Protein AF-A0A0P9NB82-F1 (afdb_monomer_lite)

InterPro domains:
  IPR015947 PUA-like superfamily [SSF88697] (4-73)
  IPR029063 S-adenosyl-L-methionine-dependent methyltransferase superfamily [G3DSA:3.40.50.150] (183-233)
  IPR029063 S-adenosyl-L-methionine-dependent methyltransferase superfamily [SSF53335] (85-233)
  IPR036974 PUA domain superfamily [G3DSA:2.30.130.10] (5-74)
  IPR041532 RlmI-like, PUA domain [PF17785] (6-72)
  IPR041532 RlmI-like, PUA domain [cd21153] (4-73)

Secondary structure (DSSP, 8-state):
-PPPEEEBPTTTTHHHHTT--EEEGGGB-TTTS-GGGS-TT-EEEEE-TTS-EEEEEEE-TTSSEEEEEEESSTT--SSHHHHHHHHHHHHHHHHTT-SSSEEEEEEGGGGT-TTEEEEEETTEEEEEE-SHHHHHTHHHHHHHHHHHH--SEEEEEE--GGGGGGTPPPEEEEEEE---SEEEEEETTEEEEEETTTSSTTSS-GGGHHHHHHHGGGSTTS----SS-TTT-

Structure (mmCIF, N/CA/C/O backbone):
data_AF-A0A0P9NB82-F1
#
_entry.id   AF-A0A0P9NB82-F1
#
loop_
_atom_site.group_PDB
_atom_site.id
_atom_site.type_symbol
_atom_site.label_atom_id
_atom_site.label_alt_id
_atom_site.label_comp_id
_atom_site.label_asym_id
_atom_site.label_entity_id
_atom_site.label_seq_id
_atom_site.pdbx_PDB_ins_code
_atom_site.Cartn_x
_atom_site.Cartn_y
_atom_site.Cartn_z
_atom_site.occupancy
_atom_site.B_iso_or_equiv
_atom_site.auth_seq_id
_atom_site.auth_comp_id
_atom_site.auth_asym_id
_atom_site.auth_atom_id
_atom_site.pdbx_PDB_model_num
ATOM 1 N N . MET A 1 1 ? 16.053 14.121 -14.934 1.00 54.06 1 MET A N 1
ATOM 2 C CA . MET A 1 1 ? 16.767 12.952 -15.496 1.00 54.06 1 MET A CA 1
ATOM 3 C C . MET A 1 1 ? 15.744 12.047 -16.157 1.00 54.06 1 MET A C 1
ATOM 5 O O . MET A 1 1 ? 14.635 11.967 -15.645 1.00 54.06 1 MET A O 1
ATOM 9 N N . SER A 1 2 ? 16.067 11.425 -17.290 1.00 84.25 2 SER A N 1
ATOM 10 C CA . SER A 1 2 ? 15.194 10.425 -17.919 1.00 84.25 2 SER A CA 1
ATOM 11 C C . SER A 1 2 ? 15.339 9.081 -17.206 1.00 84.25 2 SER A C 1
ATOM 13 O O . SER A 1 2 ? 16.463 8.663 -16.938 1.00 84.25 2 SER A O 1
ATOM 15 N N . LEU A 1 3 ? 14.223 8.412 -16.912 1.00 94.19 3 LEU A N 1
ATOM 16 C CA . LEU A 1 3 ? 14.231 7.065 -16.335 1.00 94.19 3 LEU A CA 1
ATOM 17 C C . LEU A 1 3 ? 14.804 6.042 -17.337 1.00 94.19 3 LEU A C 1
ATOM 19 O O . LEU A 1 3 ? 14.593 6.208 -18.543 1.00 94.19 3 LEU A O 1
ATOM 23 N N . PRO A 1 4 ? 15.495 4.985 -16.869 1.00 95.88 4 PRO A N 1
ATOM 24 C CA . PRO A 1 4 ? 15.917 3.877 -17.727 1.00 95.88 4 PRO A CA 1
ATOM 25 C C . PRO A 1 4 ? 14.704 3.182 -18.364 1.00 95.88 4 PRO A C 1
ATOM 27 O O . PRO A 1 4 ? 13.637 3.110 -17.755 1.00 95.88 4 PRO A O 1
ATOM 30 N N . SER A 1 5 ? 14.855 2.674 -19.589 1.00 96.75 5 SER A N 1
ATOM 31 C CA . SER A 1 5 ? 13.778 1.975 -20.307 1.00 96.75 5 SER A CA 1
ATOM 32 C C . SER A 1 5 ? 13.715 0.496 -19.926 1.00 96.75 5 SER A C 1
ATOM 34 O O . SER A 1 5 ? 14.755 -0.147 -19.839 1.00 96.75 5 SER A O 1
ATOM 36 N N . LEU A 1 6 ? 12.504 -0.039 -19.754 1.00 97.94 6 LEU A N 1
ATOM 37 C CA . LEU A 1 6 ? 12.190 -1.461 -19.636 1.00 97.94 6 LEU A CA 1
ATOM 38 C C . LEU A 1 6 ? 11.321 -1.889 -20.822 1.00 97.94 6 LEU A C 1
ATOM 40 O O . LEU A 1 6 ? 10.150 -1.507 -20.904 1.00 97.94 6 LEU A O 1
ATOM 44 N N . ARG A 1 7 ? 11.870 -2.696 -21.736 1.00 98.00 7 ARG A N 1
ATOM 45 C CA . ARG A 1 7 ? 11.173 -3.086 -22.969 1.00 98.00 7 ARG A CA 1
ATOM 46 C C . ARG A 1 7 ? 10.457 -4.431 -22.867 1.00 98.00 7 ARG A C 1
ATOM 48 O O . ARG A 1 7 ? 11.032 -5.439 -22.465 1.00 98.00 7 ARG A O 1
ATOM 55 N N . LEU A 1 8 ? 9.198 -4.455 -23.296 1.00 97.94 8 LEU A N 1
ATOM 56 C CA . LEU A 1 8 ? 8.404 -5.676 -23.431 1.00 97.94 8 LEU A CA 1
ATOM 57 C C . LEU A 1 8 ? 8.718 -6.429 -24.730 1.00 97.94 8 LEU A C 1
ATOM 59 O O . LEU A 1 8 ? 8.983 -5.822 -25.768 1.00 97.94 8 LEU A O 1
ATOM 63 N N . LYS A 1 9 ? 8.557 -7.755 -24.702 1.00 97.88 9 LYS A N 1
ATOM 64 C CA . LYS A 1 9 ? 8.469 -8.597 -25.902 1.00 97.88 9 LYS A CA 1
ATOM 65 C C . LYS A 1 9 ? 7.254 -8.217 -26.753 1.00 97.88 9 LYS A C 1
ATOM 67 O O . LYS A 1 9 ? 6.270 -7.645 -26.273 1.00 97.88 9 LYS A O 1
ATOM 72 N N . ALA A 1 10 ? 7.288 -8.592 -28.031 1.00 96.12 10 ALA A N 1
ATOM 73 C CA . ALA A 1 10 ? 6.152 -8.413 -28.931 1.00 96.12 10 ALA A CA 1
ATOM 74 C C . ALA A 1 10 ? 4.879 -9.075 -28.366 1.00 96.12 10 ALA A C 1
ATOM 76 O O . ALA A 1 10 ? 4.919 -10.205 -27.883 1.00 96.12 10 ALA A O 1
ATOM 77 N N . ASN A 1 11 ? 3.747 -8.367 -28.451 1.00 92.50 11 ASN A N 1
ATOM 78 C CA . ASN A 1 11 ? 2.418 -8.792 -27.981 1.00 92.50 11 ASN A CA 1
ATOM 79 C C . ASN A 1 11 ? 2.257 -8.999 -26.458 1.00 92.50 11 ASN A C 1
ATOM 81 O O . ASN A 1 11 ? 1.186 -9.424 -26.018 1.00 92.50 11 ASN A O 1
ATOM 85 N N . ALA A 1 12 ? 3.265 -8.677 -25.640 1.00 94.38 12 ALA A N 1
ATOM 86 C CA . ALA A 1 12 ? 3.199 -8.837 -24.183 1.00 94.38 12 ALA A CA 1
ATOM 87 C C . ALA A 1 12 ? 2.482 -7.676 -23.455 1.00 94.38 12 ALA A C 1
ATOM 89 O O . ALA A 1 12 ? 2.236 -7.725 -22.254 1.00 94.38 12 ALA A O 1
ATOM 90 N N . ASP A 1 13 ? 2.079 -6.629 -24.173 1.00 93.00 13 ASP A N 1
ATOM 91 C CA . ASP A 1 13 ? 1.430 -5.434 -23.628 1.00 93.00 13 ASP A CA 1
ATOM 92 C C . ASP A 1 13 ? -0.106 -5.534 -23.546 1.00 93.00 13 ASP A C 1
ATOM 94 O O . ASP A 1 13 ? -0.765 -4.648 -22.993 1.00 93.00 13 ASP A O 1
ATOM 98 N N . ARG A 1 14 ? -0.705 -6.622 -24.053 1.00 93.31 14 ARG A N 1
ATOM 99 C CA . ARG A 1 14 ? -2.168 -6.799 -24.124 1.00 93.31 14 ARG A CA 1
ATOM 100 C C . ARG A 1 14 ? -2.857 -6.670 -22.760 1.00 93.31 14 ARG A C 1
ATOM 102 O O . ARG A 1 14 ? -3.866 -5.974 -22.654 1.00 93.31 14 ARG A O 1
ATOM 109 N N . ARG A 1 15 ? -2.322 -7.310 -21.712 1.00 92.19 15 ARG A N 1
ATOM 110 C CA . ARG A 1 15 ? -2.910 -7.276 -20.356 1.00 92.19 15 ARG A CA 1
ATOM 111 C C . ARG A 1 15 ? -2.806 -5.892 -19.723 1.00 92.19 15 ARG A C 1
ATOM 113 O O . ARG A 1 15 ? -3.772 -5.407 -19.140 1.00 92.19 15 ARG A O 1
ATOM 120 N N . LEU A 1 16 ? -1.663 -5.233 -19.903 1.00 92.56 16 LEU A N 1
ATOM 121 C CA . LEU A 1 16 ? -1.434 -3.871 -19.424 1.00 92.56 16 LEU A CA 1
ATOM 122 C C . LEU A 1 16 ? -2.390 -2.878 -20.089 1.00 92.56 16 LEU A C 1
ATOM 124 O O . LEU A 1 16 ? -2.929 -1.994 -19.423 1.00 92.56 16 LEU A O 1
ATOM 128 N N . ARG A 1 17 ? -2.662 -3.027 -21.390 1.00 90.12 17 ARG A N 1
ATOM 129 C CA . ARG A 1 17 ? -3.670 -2.212 -22.091 1.00 90.12 17 ARG A CA 1
ATOM 130 C C . ARG A 1 17 ? -5.092 -2.478 -21.603 1.00 90.12 17 ARG A C 1
ATOM 132 O O . ARG A 1 17 ? -5.884 -1.547 -21.565 1.00 90.12 17 ARG A O 1
ATOM 139 N N . ALA A 1 18 ? -5.386 -3.706 -21.181 1.00 92.94 18 ALA A N 1
ATOM 140 C CA . ALA A 1 18 ? -6.670 -4.081 -20.588 1.00 92.94 18 ALA A CA 1
ATOM 141 C C . ALA A 1 18 ? -6.840 -3.635 -19.120 1.00 92.94 18 ALA A C 1
ATOM 143 O O . ALA A 1 18 ? -7.882 -3.896 -18.528 1.00 92.94 18 ALA A O 1
ATOM 144 N N . GLY A 1 19 ? -5.841 -2.972 -18.528 1.00 91.88 19 GLY A N 1
ATOM 145 C CA . GLY A 1 19 ? -5.929 -2.412 -17.175 1.00 91.88 19 GLY A CA 1
ATOM 146 C C . GLY A 1 19 ? -5.077 -3.121 -16.123 1.00 91.88 19 GLY A C 1
ATOM 147 O O . GLY A 1 19 ? -4.957 -2.600 -15.019 1.00 91.88 19 GLY A O 1
ATOM 148 N N . HIS A 1 20 ? -4.442 -4.251 -16.449 1.00 94.75 20 HIS A N 1
ATOM 149 C CA . HIS A 1 20 ? -3.546 -4.935 -15.514 1.00 94.75 20 HIS A CA 1
ATOM 150 C C . HIS A 1 20 ? -2.357 -4.041 -15.135 1.00 94.75 20 HIS A C 1
ATOM 152 O O . HIS A 1 20 ? -1.924 -3.215 -15.942 1.00 94.75 20 HIS A O 1
ATOM 158 N N . LEU A 1 21 ? -1.819 -4.214 -13.925 1.00 96.00 21 LEU A N 1
ATOM 159 C CA . LEU A 1 21 ? -0.709 -3.397 -13.416 1.00 96.00 21 LEU A CA 1
ATOM 160 C C . LEU A 1 21 ? 0.622 -4.148 -13.364 1.00 96.00 21 LEU A C 1
ATOM 162 O O . LEU A 1 21 ? 1.671 -3.518 -13.321 1.00 96.00 21 LEU A O 1
ATOM 166 N N . TRP A 1 22 ? 0.611 -5.479 -13.356 1.00 97.12 22 TRP A N 1
ATOM 167 C CA . TRP A 1 22 ? 1.846 -6.255 -13.224 1.00 97.12 22 TRP A CA 1
ATOM 168 C C . TRP A 1 22 ? 2.486 -6.554 -14.567 1.00 97.12 22 TRP A C 1
ATOM 170 O O . TRP A 1 22 ? 1.787 -6.886 -15.528 1.00 97.12 22 TRP A O 1
ATOM 180 N N . VAL A 1 23 ? 3.812 -6.504 -14.560 1.00 97.44 23 VAL A N 1
ATOM 181 C CA . VAL A 1 23 ? 4.703 -6.920 -15.635 1.00 97.44 23 VAL A CA 1
ATOM 182 C C . VAL A 1 23 ? 5.500 -8.117 -15.138 1.00 97.44 23 VAL A C 1
ATOM 184 O O . VAL A 1 23 ? 6.080 -8.069 -14.049 1.00 97.44 23 VAL A O 1
ATOM 187 N N . TYR A 1 24 ? 5.508 -9.194 -15.915 1.00 97.38 24 TYR A N 1
ATOM 188 C CA . TYR A 1 24 ? 6.170 -10.431 -15.527 1.00 97.38 24 TYR A CA 1
ATOM 189 C C . TYR A 1 24 ? 7.542 -10.551 -16.188 1.00 97.38 24 TYR A C 1
ATOM 191 O O . TYR A 1 24 ? 7.733 -10.121 -17.323 1.00 97.38 24 TYR A O 1
ATOM 199 N N . SER A 1 25 ? 8.502 -11.180 -15.511 1.00 96.69 25 SER A N 1
ATOM 200 C CA . SER A 1 25 ? 9.882 -11.295 -16.009 1.00 96.69 25 SER A CA 1
ATOM 201 C C . SER A 1 25 ? 9.978 -11.994 -17.370 1.00 96.69 25 SER A C 1
ATOM 203 O O . SER A 1 25 ? 10.801 -11.631 -18.207 1.00 96.69 25 SER A O 1
ATOM 205 N N . ASN A 1 26 ? 9.088 -12.950 -17.647 1.00 96.38 26 ASN A N 1
ATOM 206 C CA . ASN A 1 26 ? 9.016 -13.650 -18.930 1.00 96.38 26 ASN A CA 1
ATOM 207 C C . ASN A 1 26 ? 8.455 -12.793 -20.085 1.00 96.38 26 ASN A C 1
ATOM 209 O O . ASN A 1 26 ? 8.601 -13.190 -21.246 1.00 96.38 26 ASN A O 1
ATOM 213 N N . GLU A 1 27 ? 7.856 -11.638 -19.793 1.00 96.88 27 GLU A N 1
ATOM 214 C CA . GLU A 1 27 ? 7.328 -10.671 -20.765 1.00 96.88 27 GLU A CA 1
ATOM 215 C C . GLU A 1 27 ? 8.371 -9.641 -21.211 1.00 96.88 27 GLU A C 1
ATOM 217 O O . GLU A 1 27 ? 8.139 -8.935 -22.192 1.00 96.88 27 GLU A O 1
ATOM 222 N N . ILE A 1 28 ? 9.516 -9.563 -20.529 1.00 97.69 28 ILE A N 1
ATOM 223 C CA . ILE A 1 28 ? 10.578 -8.593 -20.810 1.00 97.69 28 ILE A CA 1
ATOM 224 C C . ILE A 1 28 ? 11.476 -9.076 -21.946 1.00 97.69 28 ILE A C 1
ATOM 226 O O . ILE A 1 28 ? 11.906 -10.233 -21.971 1.00 97.69 28 ILE A O 1
ATOM 230 N N . ASP A 1 29 ? 11.790 -8.182 -22.880 1.00 97.44 29 ASP A N 1
ATOM 231 C CA . ASP A 1 29 ? 12.851 -8.395 -23.858 1.00 97.44 29 ASP A CA 1
ATOM 232 C C . ASP A 1 29 ? 14.209 -8.171 -23.183 1.00 97.44 29 ASP A C 1
ATOM 234 O O . ASP A 1 29 ? 14.767 -7.077 -23.194 1.00 97.44 29 ASP A O 1
ATOM 238 N N . VAL A 1 30 ? 14.733 -9.228 -22.563 1.00 95.31 30 VAL A N 1
ATOM 239 C CA . VAL A 1 30 ? 16.003 -9.189 -21.824 1.00 95.31 30 VAL A CA 1
ATOM 240 C C . VAL A 1 30 ? 17.225 -8.939 -22.709 1.00 95.31 30 VAL A C 1
ATOM 242 O O . VAL A 1 30 ? 18.270 -8.568 -22.184 1.00 95.31 30 VAL A O 1
ATOM 245 N N . ALA A 1 31 ? 17.115 -9.129 -24.030 1.00 94.94 31 ALA A N 1
ATOM 246 C CA . ALA A 1 31 ? 18.193 -8.802 -24.959 1.00 94.94 31 ALA A CA 1
ATOM 247 C C . ALA A 1 31 ? 18.271 -7.286 -25.189 1.00 94.94 31 ALA A C 1
ATOM 249 O O . ALA A 1 31 ? 19.364 -6.729 -25.245 1.00 94.94 31 ALA A O 1
ATOM 250 N N . ALA A 1 32 ? 17.116 -6.618 -25.277 1.00 94.88 32 ALA A N 1
ATOM 251 C CA . ALA A 1 32 ? 17.041 -5.161 -25.358 1.00 94.88 32 ALA A CA 1
ATOM 252 C C . ALA A 1 32 ? 17.246 -4.482 -23.994 1.00 94.88 32 ALA A C 1
ATOM 254 O O . ALA A 1 32 ? 17.865 -3.420 -23.915 1.00 94.88 32 ALA A O 1
ATOM 255 N N . THR A 1 33 ? 16.719 -5.076 -22.923 1.00 95.38 33 THR A N 1
ATOM 256 C CA . THR A 1 33 ? 16.804 -4.539 -21.565 1.00 95.38 33 THR A CA 1
ATOM 257 C C . THR A 1 33 ? 17.025 -5.652 -20.531 1.00 95.38 33 THR A C 1
ATOM 259 O O . THR A 1 33 ? 16.063 -6.226 -20.012 1.00 95.38 33 THR A O 1
ATOM 262 N N . PRO A 1 34 ? 18.285 -5.946 -20.172 1.00 96.00 34 PRO A N 1
ATOM 263 C CA . PRO A 1 34 ? 18.601 -6.913 -19.125 1.00 96.00 34 PRO A CA 1
ATOM 264 C C . PRO A 1 34 ? 18.048 -6.498 -17.750 1.00 96.00 34 PRO A C 1
ATOM 266 O O . PRO A 1 34 ? 18.291 -5.387 -17.280 1.00 96.00 34 PRO A O 1
ATOM 269 N N . LEU A 1 35 ? 17.340 -7.406 -17.065 1.00 95.62 35 LEU A N 1
ATOM 270 C CA . LEU A 1 35 ? 16.746 -7.131 -15.744 1.00 95.62 35 LEU A CA 1
ATOM 271 C C . LEU A 1 35 ? 17.784 -6.903 -14.634 1.00 95.62 35 LEU A C 1
ATOM 273 O O . LEU A 1 35 ? 17.508 -6.177 -13.685 1.00 95.62 35 LEU A O 1
ATOM 277 N N . ASN A 1 36 ? 18.984 -7.474 -14.763 1.00 94.12 36 ASN A N 1
ATOM 278 C CA . ASN A 1 36 ? 20.090 -7.262 -13.823 1.00 94.12 36 ASN A CA 1
ATOM 279 C C . ASN A 1 36 ? 20.703 -5.851 -13.903 1.00 94.12 36 ASN A C 1
ATOM 281 O O . ASN A 1 36 ? 21.561 -5.521 -13.089 1.00 94.12 36 ASN A O 1
ATOM 285 N N . GLY A 1 37 ? 20.279 -5.031 -14.871 1.00 94.44 37 GLY A N 1
ATOM 286 C CA . GLY A 1 37 ? 20.626 -3.614 -14.953 1.00 94.44 37 GLY A CA 1
ATOM 287 C C . GLY A 1 37 ? 19.807 -2.714 -14.024 1.00 94.44 37 GLY A C 1
ATOM 288 O O . GLY A 1 37 ? 20.074 -1.517 -13.982 1.00 94.44 37 GLY A O 1
ATOM 289 N N . PHE A 1 38 ? 18.828 -3.263 -13.297 1.00 96.56 38 PHE A N 1
ATOM 290 C CA . PHE A 1 38 ? 18.001 -2.530 -12.338 1.00 96.56 38 PHE A CA 1
ATOM 291 C C . PHE A 1 38 ? 18.254 -3.026 -10.921 1.00 96.56 38 PHE A C 1
ATOM 293 O O . PHE A 1 38 ? 18.428 -4.225 -10.689 1.00 96.56 38 PHE A O 1
ATOM 300 N N . ALA A 1 39 ? 18.196 -2.110 -9.962 1.00 95.31 39 ALA A N 1
ATOM 301 C CA . ALA A 1 39 ? 18.076 -2.441 -8.556 1.00 95.31 39 ALA A CA 1
ATOM 302 C C . ALA A 1 39 ? 16.599 -2.617 -8.167 1.00 95.31 39 ALA A C 1
ATOM 304 O O . ALA A 1 39 ? 15.684 -2.042 -8.767 1.00 95.31 39 ALA A O 1
ATOM 305 N N . ALA A 1 40 ? 16.351 -3.415 -7.126 1.00 95.62 40 ALA A N 1
ATOM 306 C CA . ALA A 1 40 ? 15.039 -3.438 -6.496 1.00 95.62 40 ALA A CA 1
ATOM 307 C C . ALA A 1 40 ? 14.728 -2.047 -5.932 1.00 95.62 40 ALA A C 1
ATOM 309 O O . ALA A 1 40 ? 15.525 -1.465 -5.199 1.00 95.62 40 ALA A O 1
ATOM 310 N N . GLY A 1 41 ? 13.562 -1.521 -6.287 1.00 95.38 41 GLY A N 1
ATOM 311 C CA . GLY A 1 41 ? 13.115 -0.201 -5.870 1.00 95.38 41 GLY A CA 1
ATOM 312 C C . GLY A 1 41 ? 13.296 0.904 -6.904 1.00 95.38 41 GLY A C 1
ATOM 313 O O . GLY A 1 41 ? 12.679 1.960 -6.738 1.00 95.38 41 GLY A O 1
ATOM 314 N N . ASP A 1 42 ? 14.037 0.650 -7.985 1.00 97.00 42 ASP A N 1
ATOM 315 C CA . ASP A 1 42 ? 14.170 1.586 -9.102 1.00 97.00 42 ASP A CA 1
ATOM 316 C C . ASP A 1 42 ? 12.817 1.908 -9.750 1.00 97.00 42 ASP A C 1
ATOM 318 O O . ASP A 1 42 ? 11.845 1.149 -9.667 1.00 97.00 42 ASP A O 1
ATOM 322 N N . GLN A 1 43 ? 12.775 3.043 -10.447 1.00 98.00 43 GLN A N 1
ATOM 323 C CA . GLN A 1 43 ? 11.700 3.379 -11.373 1.00 98.00 43 GLN A CA 1
ATOM 324 C C . GLN A 1 43 ? 12.210 3.272 -12.812 1.00 98.00 43 GLN A C 1
ATOM 326 O O . GLN A 1 43 ? 13.331 3.685 -13.109 1.00 98.00 43 GLN A O 1
ATOM 331 N N . ALA A 1 44 ? 11.380 2.759 -13.717 1.00 98.12 44 ALA A N 1
ATOM 332 C CA . ALA A 1 44 ? 11.719 2.626 -15.133 1.00 98.12 44 ALA A CA 1
ATOM 333 C C . ALA A 1 44 ? 10.576 3.104 -16.036 1.00 98.12 44 ALA A C 1
ATOM 335 O O . ALA A 1 44 ? 9.401 3.047 -15.665 1.00 98.12 44 ALA A O 1
ATOM 336 N N . LEU A 1 45 ? 10.920 3.556 -17.241 1.00 98.06 45 LEU A N 1
ATOM 337 C CA . LEU A 1 45 ? 9.976 3.807 -18.323 1.00 98.06 45 LEU A CA 1
ATOM 338 C C . LEU A 1 45 ? 9.638 2.477 -19.003 1.00 98.06 45 LEU A C 1
ATOM 340 O O . LEU A 1 45 ? 10.479 1.888 -19.671 1.00 98.06 45 LEU A O 1
ATOM 344 N N . LEU A 1 46 ? 8.403 2.007 -18.867 1.00 98.00 46 LEU A N 1
ATOM 345 C CA . LEU A 1 46 ? 7.929 0.819 -19.566 1.00 98.00 46 LEU A CA 1
ATOM 346 C C . LEU A 1 46 ? 7.641 1.142 -21.032 1.00 98.00 46 LEU A C 1
ATOM 348 O O . LEU A 1 46 ? 6.849 2.039 -21.332 1.00 98.00 46 LEU A O 1
ATOM 352 N N . GLU A 1 47 ? 8.211 0.360 -21.938 1.00 97.69 47 GLU A N 1
ATOM 353 C CA . GLU A 1 47 ? 8.018 0.488 -23.379 1.00 97.69 47 GLU A CA 1
ATOM 354 C C . GLU A 1 47 ? 7.421 -0.789 -23.978 1.00 97.69 47 GLU A C 1
ATOM 356 O O . GLU A 1 47 ? 7.775 -1.912 -23.615 1.00 97.69 47 GLU A O 1
ATOM 361 N N . ALA A 1 48 ? 6.531 -0.625 -24.956 1.00 96.94 48 ALA A N 1
ATOM 362 C CA . ALA A 1 48 ? 6.134 -1.719 -25.834 1.00 96.94 48 ALA A CA 1
ATOM 363 C C . ALA A 1 48 ? 7.322 -2.170 -26.705 1.00 96.94 48 ALA A C 1
ATOM 365 O O . ALA A 1 48 ? 8.293 -1.434 -26.870 1.00 96.94 48 ALA A O 1
ATOM 366 N N . ALA A 1 49 ? 7.202 -3.328 -27.359 1.00 96.25 49 ALA A N 1
ATOM 367 C CA . ALA A 1 49 ? 8.248 -3.870 -28.235 1.00 96.25 49 ALA A CA 1
ATOM 368 C C . ALA A 1 49 ? 8.758 -2.879 -29.300 1.00 96.25 49 ALA A C 1
ATOM 370 O O . ALA A 1 49 ? 9.946 -2.836 -29.592 1.00 96.25 49 ALA A O 1
ATOM 371 N N . GLY A 1 50 ? 7.869 -2.040 -29.846 1.00 94.31 50 GLY A N 1
ATOM 372 C CA . GLY A 1 50 ? 8.220 -0.997 -30.817 1.00 94.31 50 GLY A CA 1
ATOM 373 C C . GLY A 1 50 ? 8.789 0.298 -30.217 1.00 94.31 50 GLY A C 1
ATOM 374 O O . GLY A 1 50 ? 8.826 1.302 -30.917 1.00 94.31 50 GLY A O 1
ATOM 375 N N . GLY A 1 51 ? 9.138 0.328 -28.926 1.00 94.38 51 GLY A N 1
ATOM 376 C CA . GLY A 1 51 ? 9.673 1.510 -28.233 1.00 94.38 51 GLY A CA 1
ATOM 377 C C . GLY A 1 51 ? 8.625 2.547 -27.812 1.00 94.38 51 GLY A C 1
ATOM 378 O O . GLY A 1 51 ? 8.968 3.600 -27.284 1.00 94.38 51 GLY A O 1
ATOM 379 N N . LYS A 1 52 ? 7.328 2.285 -28.025 1.00 95.31 52 LYS A N 1
ATOM 380 C CA . LYS A 1 52 ? 6.266 3.203 -27.588 1.00 95.31 52 LYS A CA 1
ATOM 381 C C . LYS A 1 52 ? 6.170 3.203 -26.052 1.00 95.31 52 LYS A C 1
ATOM 383 O O . LYS A 1 52 ? 5.968 2.122 -25.493 1.00 95.31 52 LYS A O 1
ATOM 388 N N . PRO A 1 53 ? 6.192 4.367 -25.378 1.00 96.12 53 PRO A N 1
ATOM 389 C CA . PRO A 1 53 ? 6.030 4.432 -23.931 1.00 96.12 53 PRO A CA 1
ATOM 390 C C . PRO A 1 53 ? 4.629 3.985 -23.495 1.00 96.12 53 PRO A C 1
ATOM 392 O O . PRO A 1 53 ? 3.620 4.334 -24.118 1.00 96.12 53 PRO A O 1
ATOM 395 N N . LEU A 1 54 ? 4.578 3.220 -22.407 1.00 96.31 54 LEU A N 1
ATOM 396 C CA . LEU A 1 54 ? 3.359 2.697 -21.784 1.00 96.31 54 LEU A CA 1
ATOM 397 C C . LEU A 1 54 ? 3.113 3.274 -20.384 1.00 96.31 54 LEU A C 1
ATOM 399 O O . LEU A 1 54 ? 1.967 3.278 -19.930 1.00 96.31 54 LEU A O 1
ATOM 403 N N . GLY A 1 55 ? 4.162 3.747 -19.709 1.00 96.81 55 GLY A N 1
ATOM 404 C CA . GLY A 1 55 ? 4.063 4.325 -18.375 1.00 96.81 55 GLY A CA 1
ATOM 405 C C . GLY A 1 55 ? 5.343 4.174 -17.561 1.00 96.81 55 GLY A C 1
ATOM 406 O O . GLY A 1 55 ? 6.357 3.709 -18.069 1.00 96.81 55 GLY A O 1
ATOM 407 N N . ILE A 1 56 ? 5.283 4.551 -16.291 1.00 98.00 56 ILE A N 1
ATOM 408 C CA . ILE A 1 56 ? 6.354 4.377 -15.310 1.00 98.00 56 ILE A CA 1
ATOM 409 C C . ILE A 1 56 ? 6.032 3.168 -14.442 1.00 98.00 56 ILE A C 1
ATOM 411 O O . ILE A 1 56 ? 4.886 2.997 -14.018 1.00 98.00 56 ILE A O 1
ATOM 415 N N . VAL A 1 57 ? 7.036 2.342 -14.164 1.00 98.12 57 VAL A N 1
ATOM 416 C CA . VAL A 1 57 ? 6.929 1.143 -13.328 1.00 98.12 57 VAL A CA 1
ATOM 417 C C . VAL A 1 57 ? 7.895 1.194 -12.145 1.00 98.12 57 VAL A C 1
ATOM 419 O O . VAL A 1 57 ? 8.969 1.777 -12.244 1.00 98.12 57 VAL A O 1
ATOM 422 N N . ALA A 1 58 ? 7.497 0.562 -11.045 1.00 97.69 58 ALA A N 1
ATOM 423 C CA . ALA A 1 58 ? 8.334 0.204 -9.905 1.00 97.69 58 ALA A CA 1
ATOM 424 C C . ALA A 1 58 ? 9.013 -1.141 -10.177 1.00 97.69 58 ALA A C 1
ATOM 426 O O . ALA A 1 58 ? 8.319 -2.090 -10.557 1.00 97.69 58 ALA A O 1
ATOM 427 N N . MET A 1 59 ? 10.325 -1.229 -9.973 1.00 97.69 59 MET A N 1
ATOM 428 C CA . MET A 1 59 ? 11.133 -2.406 -10.288 1.00 97.69 59 MET A CA 1
ATOM 429 C C . MET A 1 59 ? 11.308 -3.348 -9.092 1.00 97.69 59 MET A C 1
ATOM 431 O O . MET A 1 59 ? 11.705 -2.936 -8.003 1.00 97.69 59 MET A O 1
ATOM 435 N N . SER A 1 60 ? 11.102 -4.638 -9.353 1.00 96.50 60 SER A N 1
ATOM 436 C CA . SER A 1 60 ? 11.384 -5.769 -8.461 1.00 96.50 60 SER A CA 1
ATOM 437 C C . SER A 1 60 ? 12.103 -6.868 -9.270 1.00 96.50 60 SER A C 1
ATOM 439 O O . SER A 1 60 ? 11.550 -7.946 -9.480 1.00 96.50 60 SER A O 1
ATOM 441 N N . PRO A 1 61 ? 13.315 -6.610 -9.799 1.00 95.50 61 PRO A N 1
ATOM 442 C CA . PRO A 1 61 ? 13.908 -7.352 -10.922 1.00 95.50 61 PRO A CA 1
ATOM 443 C C . PRO A 1 61 ? 14.146 -8.845 -10.655 1.00 95.50 61 PRO A C 1
ATOM 445 O O . PRO A 1 61 ? 14.176 -9.638 -11.594 1.00 95.50 61 PRO A O 1
ATOM 448 N N . ASN A 1 62 ? 14.265 -9.237 -9.384 1.00 92.56 62 ASN A N 1
ATOM 449 C CA . ASN A 1 62 ? 14.503 -10.620 -8.966 1.00 92.56 62 ASN A CA 1
ATOM 450 C C . ASN A 1 62 ? 13.213 -11.452 -8.821 1.00 92.56 62 ASN A C 1
ATOM 452 O O . ASN A 1 62 ? 13.283 -12.646 -8.537 1.00 92.56 62 ASN A O 1
ATOM 456 N N . ASN A 1 63 ? 12.041 -10.841 -9.023 1.00 93.62 63 ASN A N 1
ATOM 457 C CA . ASN A 1 63 ? 10.738 -11.468 -8.819 1.00 93.62 63 ASN A CA 1
ATOM 458 C C . ASN A 1 63 ? 10.052 -11.834 -10.138 1.00 93.62 63 ASN A C 1
ATOM 460 O O . ASN A 1 63 ? 10.280 -11.226 -11.183 1.00 93.62 63 ASN A O 1
ATOM 464 N N . LEU A 1 64 ? 9.148 -12.823 -10.081 1.00 94.94 64 LEU A N 1
ATOM 465 C CA . LEU A 1 64 ? 8.309 -13.186 -11.228 1.00 94.94 64 LEU A CA 1
ATOM 466 C C . LEU A 1 64 ? 7.483 -11.983 -11.703 1.00 94.94 64 LEU A C 1
ATOM 468 O O . LEU A 1 64 ? 7.397 -11.741 -12.902 1.00 94.94 64 LEU A O 1
ATOM 472 N N . ILE A 1 65 ? 6.911 -11.221 -10.766 1.00 95.88 65 ILE A N 1
ATOM 473 C CA . ILE A 1 65 ? 6.380 -9.882 -11.034 1.00 95.88 65 ILE A CA 1
ATOM 474 C C . ILE A 1 65 ? 7.564 -8.923 -10.937 1.00 95.88 65 ILE A C 1
ATOM 476 O O . ILE A 1 65 ? 7.883 -8.435 -9.854 1.00 95.88 65 ILE A O 1
ATOM 480 N N . CYS A 1 66 ? 8.248 -8.713 -12.060 1.00 96.50 66 CYS A N 1
ATOM 481 C CA . CYS A 1 66 ? 9.500 -7.963 -12.084 1.00 96.50 66 CYS A CA 1
ATOM 482 C C . CYS A 1 66 ? 9.292 -6.448 -12.108 1.00 96.50 66 CYS A C 1
ATOM 484 O O . CYS A 1 66 ? 10.225 -5.698 -11.828 1.00 96.50 66 CYS A O 1
ATOM 486 N N . ALA A 1 67 ? 8.087 -5.992 -12.460 1.00 97.56 67 ALA A N 1
ATOM 487 C CA . ALA A 1 67 ? 7.718 -4.592 -12.355 1.00 97.56 67 ALA A CA 1
ATOM 488 C C . ALA A 1 67 ? 6.210 -4.409 -12.122 1.00 97.56 67 ALA A C 1
ATOM 490 O O . ALA A 1 67 ? 5.388 -5.237 -12.528 1.00 97.56 67 ALA A O 1
ATOM 491 N N . ARG A 1 68 ? 5.828 -3.303 -11.481 1.00 97.56 68 ARG A N 1
ATOM 492 C CA . ARG A 1 68 ? 4.424 -2.912 -11.275 1.00 97.56 68 ARG A CA 1
ATOM 493 C C . ARG A 1 68 ? 4.201 -1.493 -11.771 1.00 97.56 68 ARG A C 1
ATOM 495 O O . ARG A 1 68 ? 4.961 -0.592 -11.434 1.00 97.56 68 ARG A O 1
ATOM 502 N N . LEU A 1 69 ? 3.165 -1.290 -12.574 1.00 97.31 69 LEU A N 1
ATOM 503 C CA . LEU A 1 69 ? 2.820 0.000 -13.153 1.00 97.31 69 LEU A CA 1
ATOM 504 C C . LEU A 1 69 ? 2.472 1.000 -12.050 1.00 97.31 69 LEU A C 1
ATOM 506 O O . LEU A 1 69 ? 1.499 0.829 -11.318 1.00 97.31 69 LEU A O 1
ATOM 510 N N . LEU A 1 70 ? 3.273 2.057 -11.971 1.00 96.94 70 LEU A N 1
ATOM 511 C CA . LEU A 1 70 ? 3.033 3.205 -11.118 1.00 96.94 70 LEU A CA 1
ATOM 512 C C . LEU A 1 70 ? 2.100 4.161 -11.840 1.00 96.94 70 LEU A C 1
ATOM 514 O O . LEU A 1 70 ? 1.015 4.416 -11.345 1.00 96.94 70 LEU A O 1
ATOM 518 N N . SER A 1 71 ? 2.463 4.663 -13.015 1.00 95.81 71 SER A N 1
ATOM 519 C CA . SER A 1 71 ? 1.682 5.671 -13.741 1.00 95.81 71 SER A CA 1
ATOM 520 C C . SER A 1 71 ? 1.619 5.341 -15.223 1.00 95.81 71 SER A C 1
ATOM 522 O O . SER A 1 71 ? 2.585 4.841 -15.781 1.00 95.81 71 SER A O 1
ATOM 524 N N . ARG A 1 72 ? 0.501 5.649 -15.885 1.00 94.75 72 ARG A N 1
ATOM 525 C CA . ARG A 1 72 ? 0.415 5.623 -17.359 1.00 94.75 72 ARG A CA 1
ATOM 526 C C . ARG A 1 72 ? 0.906 6.924 -17.991 1.00 94.75 72 ARG A C 1
ATOM 528 O O . ARG A 1 72 ? 1.218 6.943 -19.177 1.00 94.75 72 ARG A O 1
ATOM 535 N N . ASP A 1 73 ? 0.977 7.994 -17.206 1.00 95.12 73 ASP A N 1
ATOM 536 C CA . ASP A 1 73 ? 1.590 9.249 -17.618 1.00 95.12 73 ASP A CA 1
ATOM 537 C C . ASP A 1 73 ? 3.079 9.222 -17.264 1.00 95.12 73 ASP A C 1
ATOM 539 O O . ASP A 1 73 ? 3.453 9.168 -16.090 1.00 95.12 73 ASP A O 1
ATOM 543 N N . ILE A 1 74 ? 3.920 9.276 -18.295 1.00 95.62 74 ILE A N 1
ATOM 544 C CA . ILE A 1 74 ? 5.384 9.258 -18.188 1.00 95.62 74 ILE A CA 1
ATOM 545 C C . ILE A 1 74 ? 5.968 10.520 -17.544 1.00 95.62 74 ILE A C 1
ATOM 547 O O . ILE A 1 74 ? 7.167 10.579 -17.293 1.00 95.62 74 ILE A O 1
ATOM 551 N N . LYS A 1 75 ? 5.144 11.543 -17.304 1.00 94.69 75 LYS A N 1
ATOM 552 C CA . LYS A 1 75 ? 5.538 12.766 -16.597 1.00 94.69 75 LYS A CA 1
ATOM 553 C C . LYS A 1 75 ? 5.339 12.670 -15.087 1.00 94.69 75 LYS A C 1
ATOM 555 O O . LYS A 1 75 ? 5.762 13.576 -14.379 1.00 94.69 75 LYS A O 1
ATOM 560 N N . LEU A 1 76 ? 4.687 11.610 -14.609 1.00 95.06 76 LEU A N 1
ATOM 561 C CA . LEU A 1 76 ? 4.321 11.428 -13.206 1.00 95.06 76 LEU A CA 1
ATOM 562 C C . LEU A 1 76 ? 5.066 10.222 -12.616 1.00 95.06 76 LEU A C 1
ATOM 564 O O . LEU A 1 76 ? 4.466 9.148 -12.480 1.00 95.06 76 LEU A O 1
ATOM 568 N N . PRO A 1 77 ? 6.372 10.356 -12.305 1.00 96.12 77 PRO A N 1
ATOM 569 C CA . PRO A 1 77 ? 7.064 9.361 -11.497 1.00 96.12 77 PRO A CA 1
ATOM 570 C C . PRO A 1 77 ? 6.438 9.287 -10.103 1.00 96.12 77 PRO A C 1
ATOM 572 O O . PRO A 1 77 ? 5.704 10.182 -9.680 1.00 96.12 77 PRO A O 1
ATOM 575 N N . LEU A 1 78 ? 6.726 8.209 -9.380 1.00 97.38 78 LEU A N 1
ATOM 576 C CA . LEU A 1 78 ? 6.419 8.168 -7.962 1.00 97.38 78 LEU A CA 1
ATOM 577 C C . LEU A 1 78 ? 7.311 9.175 -7.243 1.00 97.38 78 LEU A C 1
ATOM 579 O O . LEU A 1 78 ? 8.532 9.059 -7.261 1.00 97.38 78 LEU A O 1
ATOM 583 N N . ASP A 1 79 ? 6.659 10.155 -6.642 1.00 96.50 79 ASP A N 1
ATOM 584 C CA . ASP A 1 79 ? 7.223 11.153 -5.754 1.00 96.50 79 ASP A CA 1
ATOM 585 C C . ASP A 1 79 ? 6.171 11.510 -4.691 1.00 96.50 79 ASP A C 1
ATOM 587 O O . ASP A 1 79 ? 5.027 11.025 -4.719 1.00 96.50 79 ASP A O 1
ATOM 591 N N . LYS A 1 80 ? 6.530 12.393 -3.757 1.00 97.69 80 LYS A N 1
ATOM 592 C CA . LYS A 1 80 ? 5.593 12.910 -2.755 1.00 97.69 80 LYS A CA 1
ATOM 593 C C . LYS A 1 80 ? 4.301 13.476 -3.360 1.00 97.69 80 LYS A C 1
ATOM 595 O O . LYS A 1 80 ? 3.230 13.282 -2.786 1.00 97.69 80 LYS A O 1
ATOM 600 N N . SER A 1 81 ? 4.363 14.176 -4.492 1.00 97.94 81 SER A N 1
ATOM 601 C CA . SER A 1 81 ? 3.189 14.820 -5.098 1.00 97.94 81 SER A CA 1
ATOM 602 C C . SER A 1 81 ? 2.185 13.784 -5.604 1.00 97.94 81 SER A C 1
ATOM 604 O O . SER A 1 81 ? 0.985 13.890 -5.326 1.00 97.94 81 SER A O 1
ATOM 606 N N . LEU A 1 82 ? 2.666 12.745 -6.292 1.00 98.00 82 LEU A N 1
ATOM 607 C CA . LEU A 1 82 ? 1.834 11.639 -6.753 1.00 98.00 82 LEU A CA 1
ATOM 608 C C . LEU A 1 82 ? 1.267 10.836 -5.575 1.00 98.00 82 LEU A C 1
ATOM 610 O O . LEU A 1 82 ? 0.095 10.452 -5.609 1.00 98.00 82 LEU A O 1
ATOM 614 N N . LEU A 1 83 ? 2.063 10.627 -4.519 1.00 98.69 83 LEU A N 1
ATOM 615 C CA . LEU A 1 83 ? 1.613 9.994 -3.276 1.00 98.69 83 LEU A CA 1
ATOM 616 C C . LEU A 1 83 ? 0.464 10.778 -2.635 1.00 98.69 83 LEU A C 1
ATOM 618 O O . LEU A 1 83 ? -0.594 10.203 -2.382 1.00 98.69 83 LEU A O 1
ATOM 622 N N . VAL A 1 84 ? 0.621 12.092 -2.441 1.00 98.81 84 VAL A N 1
ATOM 623 C CA . VAL A 1 84 ? -0.433 12.972 -1.907 1.00 98.81 84 VAL A CA 1
ATOM 624 C C . VAL A 1 84 ? -1.700 12.869 -2.751 1.00 98.81 84 VAL A C 1
ATOM 626 O O . VAL A 1 84 ? -2.792 12.706 -2.206 1.00 98.81 84 VAL A O 1
ATOM 629 N N . HIS A 1 85 ? -1.578 12.937 -4.077 1.00 98.56 85 HIS A N 1
ATOM 630 C CA . HIS A 1 85 ? -2.730 12.827 -4.966 1.00 98.56 85 HIS A CA 1
ATOM 631 C C . HIS A 1 85 ? -3.466 11.489 -4.787 1.00 98.56 85 HIS A C 1
ATOM 633 O O . HIS A 1 85 ? -4.680 11.476 -4.582 1.00 98.56 85 HIS A O 1
ATOM 639 N N . ARG A 1 86 ? -2.748 10.361 -4.801 1.00 98.50 86 ARG A N 1
ATOM 640 C CA . ARG A 1 86 ? -3.358 9.025 -4.687 1.00 98.50 86 ARG A CA 1
ATOM 641 C C . ARG A 1 86 ? -3.944 8.751 -3.314 1.00 98.50 86 ARG A C 1
ATOM 643 O O . ARG A 1 86 ? -5.021 8.170 -3.228 1.00 98.50 86 ARG A O 1
ATOM 650 N N . ILE A 1 87 ? -3.290 9.214 -2.252 1.00 98.88 87 ILE A N 1
ATOM 651 C CA . ILE A 1 87 ? -3.818 9.098 -0.891 1.00 98.88 87 ILE A CA 1
ATOM 652 C C . ILE A 1 87 ? -5.111 9.914 -0.755 1.00 98.88 87 ILE A C 1
ATOM 654 O O . ILE A 1 87 ? -6.060 9.415 -0.159 1.00 98.88 87 ILE A O 1
ATOM 658 N N . ASN A 1 88 ? -5.211 11.106 -1.359 1.00 98.81 88 ASN A N 1
ATOM 659 C CA . ASN A 1 88 ? -6.471 11.864 -1.400 1.00 98.81 88 ASN A CA 1
ATOM 660 C C . ASN A 1 88 ? -7.577 11.116 -2.159 1.00 98.81 88 ASN A C 1
ATOM 662 O O . ASN A 1 88 ? -8.716 11.062 -1.698 1.00 98.81 88 ASN A O 1
ATOM 666 N N . VAL A 1 89 ? -7.256 10.506 -3.305 1.00 98.62 89 VAL A N 1
ATOM 667 C CA . VAL A 1 89 ? -8.223 9.690 -4.057 1.00 98.62 89 VAL A CA 1
ATOM 668 C C . VAL A 1 89 ? -8.705 8.515 -3.203 1.00 98.62 89 VAL A C 1
ATOM 670 O O . VAL A 1 89 ? -9.914 8.316 -3.062 1.00 98.62 89 VAL A O 1
ATOM 673 N N . ALA A 1 90 ? -7.782 7.785 -2.575 1.00 98.75 90 ALA A N 1
ATOM 674 C CA . ALA A 1 90 ? -8.099 6.664 -1.701 1.00 98.75 90 ALA A CA 1
ATOM 675 C C . ALA A 1 90 ? -8.947 7.107 -0.497 1.00 98.75 90 ALA A C 1
ATOM 677 O O . ALA A 1 90 ? -9.961 6.471 -0.204 1.00 98.75 90 ALA A O 1
ATOM 678 N N . LEU A 1 91 ? -8.597 8.230 0.141 1.00 98.69 91 LEU A N 1
ATOM 679 C CA . LEU A 1 91 ? -9.350 8.840 1.238 1.00 98.69 91 LEU A CA 1
ATOM 680 C C . LEU A 1 91 ? -10.783 9.172 0.817 1.00 98.69 91 LEU A C 1
ATOM 682 O O . LEU A 1 91 ? -11.716 8.723 1.477 1.00 98.69 91 LEU A O 1
ATOM 686 N N . SER A 1 92 ? -10.961 9.849 -0.321 1.00 98.50 92 SER A N 1
ATOM 687 C CA . SER A 1 92 ? -12.285 10.231 -0.830 1.00 98.50 92 SER A CA 1
ATOM 688 C C . SER A 1 92 ? -13.198 9.027 -1.084 1.00 98.50 92 SER A C 1
ATOM 690 O O . SER A 1 92 ? -14.421 9.124 -1.006 1.00 98.50 92 SER A O 1
ATOM 692 N N . LEU A 1 93 ? -12.630 7.861 -1.415 1.00 98.25 93 LEU A N 1
ATOM 693 C CA . LEU A 1 93 ? -13.395 6.623 -1.527 1.00 98.25 93 LEU A CA 1
ATOM 694 C C . LEU A 1 93 ? -13.842 6.124 -0.151 1.00 98.25 93 LEU A C 1
ATOM 696 O O . LEU A 1 93 ? -14.990 5.721 -0.006 1.00 98.25 93 LEU A O 1
ATOM 700 N N . ARG A 1 94 ? -12.967 6.160 0.858 1.00 98.31 94 ARG A N 1
ATOM 701 C CA . ARG A 1 94 ? -13.296 5.653 2.198 1.00 98.31 94 ARG A CA 1
ATOM 702 C C . ARG A 1 94 ? -14.266 6.570 2.931 1.00 98.31 94 ARG A C 1
ATOM 704 O O . ARG A 1 94 ? -15.185 6.060 3.553 1.00 98.31 94 ARG A O 1
ATOM 711 N N . GLU A 1 95 ? -14.136 7.884 2.785 1.00 97.12 95 GLU A N 1
ATOM 712 C CA . GLU A 1 95 ? -15.074 8.859 3.365 1.00 97.12 95 GLU A CA 1
ATOM 713 C C . GLU A 1 95 ? -16.487 8.745 2.775 1.00 97.12 95 GLU A C 1
ATOM 715 O O . GLU A 1 95 ? -17.460 9.096 3.431 1.00 97.12 95 GLU A O 1
ATOM 720 N N . ARG A 1 96 ? -16.630 8.193 1.561 1.00 97.56 96 ARG A N 1
ATOM 721 C CA . ARG A 1 96 ? -17.943 7.849 0.989 1.00 97.56 96 ARG A CA 1
ATOM 722 C C . ARG A 1 96 ? -18.546 6.562 1.556 1.00 97.56 96 ARG A C 1
ATOM 724 O O . ARG A 1 96 ? -19.743 6.349 1.399 1.00 97.56 96 ARG A O 1
ATOM 731 N N . LEU A 1 97 ? -17.728 5.677 2.126 1.00 95.50 97 LEU A N 1
ATOM 732 C CA . LEU A 1 97 ? -18.131 4.332 2.555 1.00 95.50 97 LEU A CA 1
ATOM 733 C C . LEU A 1 97 ? -18.209 4.178 4.077 1.00 95.50 97 LEU A C 1
ATOM 735 O O . LEU A 1 97 ? -18.830 3.231 4.556 1.00 95.50 97 LEU A O 1
ATOM 739 N N . PHE A 1 98 ? -17.558 5.062 4.833 1.00 95.75 98 PHE A N 1
ATOM 740 C CA . PHE A 1 98 ? -17.431 4.958 6.279 1.00 95.75 98 PHE A CA 1
ATOM 741 C C . PHE A 1 98 ? -17.638 6.313 6.952 1.00 95.75 98 PHE A C 1
ATOM 743 O O . PHE A 1 98 ? -16.951 7.279 6.633 1.00 95.75 98 PHE A O 1
ATOM 750 N N . ASP A 1 99 ? -18.503 6.338 7.966 1.00 93.69 99 ASP A N 1
ATOM 751 C CA .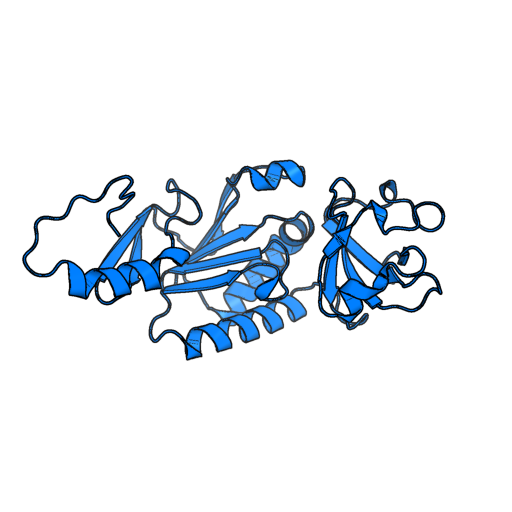 ASP A 1 99 ? -18.777 7.545 8.758 1.00 93.69 99 ASP A CA 1
ATOM 752 C C . ASP A 1 99 ? -17.645 7.885 9.739 1.00 93.69 99 ASP A C 1
ATOM 754 O O . ASP A 1 99 ? -17.535 9.011 10.225 1.00 93.69 99 ASP A O 1
ATOM 758 N N . LYS A 1 100 ? -16.817 6.890 10.080 1.00 96.25 100 LYS A N 1
ATOM 759 C CA . LYS A 1 100 ? -15.738 7.006 11.065 1.00 96.25 100 LYS A CA 1
ATOM 760 C C . LYS A 1 100 ? -14.396 6.553 10.482 1.00 96.25 100 LYS A C 1
ATOM 762 O O . LYS A 1 100 ? -14.369 5.615 9.681 1.00 96.25 100 LYS A O 1
ATOM 767 N N . PRO A 1 101 ? -13.274 7.154 10.921 1.00 97.25 101 PRO A N 1
ATOM 768 C CA . PRO A 1 101 ? -11.919 6.897 10.420 1.00 97.25 101 PRO A CA 1
ATOM 769 C C . PRO A 1 101 ? -11.305 5.557 10.877 1.00 97.25 101 PRO A C 1
ATOM 771 O O . PRO A 1 101 ? -10.151 5.500 11.289 1.00 97.25 101 PRO A O 1
ATOM 774 N N . PHE A 1 102 ? -12.059 4.464 10.791 1.00 97.69 102 PHE A N 1
ATOM 775 C CA . PHE A 1 102 ? -11.593 3.110 11.091 1.00 97.69 102 PHE A CA 1
ATOM 776 C C . PHE A 1 102 ? -11.748 2.269 9.833 1.00 97.69 102 PHE A C 1
ATOM 778 O O . PHE A 1 102 ? -12.862 1.843 9.530 1.00 97.69 102 PHE A O 1
ATOM 785 N N . TYR A 1 103 ? -10.683 2.091 9.054 1.00 97.81 103 TYR A N 1
ATOM 786 C CA . TYR A 1 103 ? -10.717 1.347 7.789 1.00 97.81 103 TYR A CA 1
ATOM 787 C C . TYR A 1 103 ? -9.316 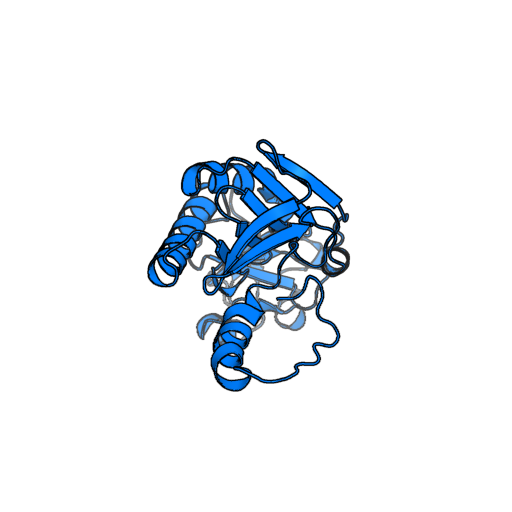1.181 7.194 1.00 97.81 103 TYR A C 1
ATOM 789 O O . TYR A 1 103 ? -8.374 1.885 7.558 1.00 97.81 103 TYR A O 1
ATOM 797 N N . ARG A 1 104 ? -9.203 0.325 6.175 1.00 98.31 104 ARG A N 1
ATOM 798 C CA . ARG A 1 104 ? -8.052 0.330 5.269 1.00 98.31 104 ARG A CA 1
ATOM 799 C C . ARG A 1 104 ? -8.104 1.528 4.329 1.00 98.31 104 ARG A C 1
ATOM 801 O O . ARG A 1 104 ? -8.938 1.568 3.422 1.00 98.31 104 ARG A O 1
ATOM 808 N N . LEU A 1 105 ? -7.218 2.494 4.547 1.00 98.69 105 LEU A N 1
ATOM 809 C CA . LEU A 1 105 ? -7.101 3.707 3.743 1.00 98.69 105 LEU A CA 1
ATOM 810 C C . LEU A 1 105 ? -6.485 3.412 2.374 1.00 98.69 105 LEU A C 1
ATOM 812 O O . LEU A 1 105 ? -7.052 3.826 1.372 1.00 98.69 105 LEU A O 1
ATOM 816 N N . VAL A 1 106 ? -5.362 2.689 2.332 1.00 98.75 106 VAL A N 1
ATOM 817 C CA . VAL A 1 106 ? -4.665 2.314 1.088 1.00 98.75 106 VAL A CA 1
ATOM 818 C C . VAL A 1 106 ? -4.499 0.801 1.030 1.00 98.75 106 VAL A C 1
ATOM 820 O O . VAL A 1 106 ? -4.075 0.183 2.008 1.00 98.75 106 VAL A O 1
ATOM 823 N N . PHE A 1 107 ? -4.825 0.203 -0.115 1.00 97.81 107 PHE A N 1
ATOM 824 C CA . PHE A 1 107 ? -4.727 -1.230 -0.371 1.00 97.81 107 PHE A CA 1
ATOM 825 C C . PHE A 1 107 ? -3.948 -1.547 -1.654 1.00 97.81 107 PHE A C 1
ATOM 827 O O . PHE A 1 107 ? -4.471 -2.110 -2.621 1.00 97.81 107 PHE A O 1
ATOM 834 N N . GLY A 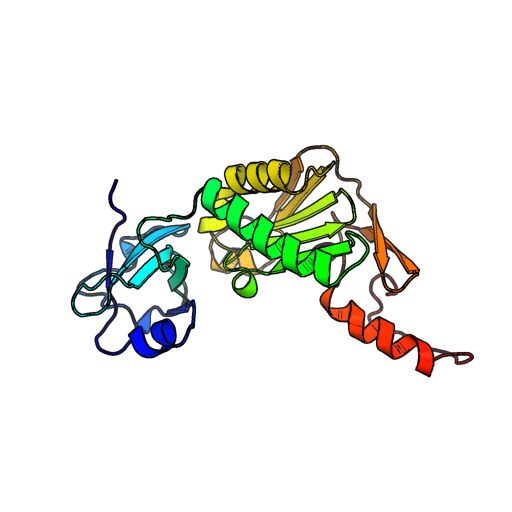1 108 ? -2.660 -1.208 -1.632 1.00 97.12 108 GLY A N 1
ATOM 835 C CA . GLY A 1 108 ? -1.691 -1.611 -2.639 1.00 97.12 108 GLY A CA 1
ATOM 836 C C . GLY A 1 108 ? -2.090 -1.187 -4.048 1.00 97.12 108 GLY A C 1
ATOM 837 O O . GLY A 1 108 ? -2.481 -0.049 -4.312 1.00 97.12 108 GLY A O 1
ATOM 838 N N . ASP A 1 109 ? -2.033 -2.155 -4.954 1.00 95.62 109 ASP A N 1
ATOM 839 C CA . ASP A 1 109 ? -2.352 -2.007 -6.373 1.00 95.62 109 ASP A CA 1
ATOM 840 C C . ASP A 1 109 ? -3.760 -1.450 -6.630 1.00 95.62 109 ASP A C 1
ATOM 842 O O . ASP A 1 109 ? -3.959 -0.712 -7.594 1.00 95.62 109 ASP A O 1
ATOM 846 N N . SER A 1 110 ? -4.726 -1.757 -5.754 1.00 96.62 110 SER A N 1
ATOM 847 C CA . SER A 1 110 ? -6.126 -1.326 -5.909 1.00 96.62 110 SER A CA 1
ATOM 848 C C . SER A 1 110 ? -6.288 0.191 -5.797 1.00 96.62 110 SER A C 1
ATOM 850 O O . SER A 1 110 ? -7.193 0.759 -6.399 1.00 96.62 110 SER A O 1
ATOM 852 N N . ASP A 1 111 ? -5.389 0.843 -5.059 1.00 97.94 111 ASP A N 1
ATOM 853 C CA . ASP A 1 111 ? -5.324 2.301 -4.912 1.00 97.94 111 ASP A CA 1
ATOM 854 C C . ASP A 1 111 ? -4.174 2.905 -5.732 1.00 97.94 111 ASP A C 1
ATOM 856 O O . ASP A 1 111 ? -3.738 4.031 -5.486 1.00 97.94 111 ASP A O 1
ATOM 860 N N . LEU A 1 112 ? -3.665 2.150 -6.714 1.00 96.81 112 LEU A N 1
ATOM 861 C CA . LEU A 1 112 ? -2.517 2.515 -7.540 1.00 96.81 112 LEU A CA 1
ATOM 862 C C . LEU A 1 112 ? -1.271 2.830 -6.701 1.00 96.81 112 LEU A C 1
ATOM 864 O O . LEU A 1 112 ? -0.456 3.658 -7.086 1.00 96.81 112 LEU A O 1
ATOM 868 N N . LEU A 1 113 ? -1.072 2.180 -5.559 1.00 97.62 113 LEU A N 1
ATOM 869 C CA . LEU A 1 113 ? 0.127 2.348 -4.734 1.00 97.62 113 LEU A CA 1
ATOM 870 C C . LEU A 1 113 ? 0.761 0.976 -4.460 1.00 97.62 113 LEU A C 1
ATOM 872 O O . LEU A 1 113 ? 0.692 0.479 -3.337 1.00 97.62 113 LEU A O 1
ATOM 876 N N . PRO A 1 114 ? 1.374 0.333 -5.476 1.00 96.12 114 PRO A N 1
ATOM 877 C CA . PRO A 1 114 ? 1.874 -1.032 -5.366 1.00 96.12 114 PRO A CA 1
ATOM 878 C C . PRO A 1 114 ? 2.859 -1.255 -4.220 1.00 96.12 114 PRO A C 1
ATOM 880 O O . PRO A 1 114 ? 3.947 -0.679 -4.181 1.00 96.12 114 PRO A O 1
ATOM 883 N N . GLY A 1 115 ? 2.485 -2.146 -3.302 1.00 95.19 115 GLY A N 1
ATOM 884 C CA . GLY A 1 115 ? 3.272 -2.454 -2.109 1.00 95.19 115 GLY A CA 1
ATOM 885 C C . GLY A 1 115 ? 3.062 -1.500 -0.930 1.00 95.19 115 GLY A C 1
ATOM 886 O O . GLY A 1 115 ? 3.767 -1.647 0.058 1.00 95.19 115 GLY A O 1
ATOM 887 N N . LEU A 1 116 ? 2.112 -0.564 -0.982 1.00 98.25 116 LEU A N 1
ATOM 888 C CA . LEU A 1 116 ? 1.737 0.261 0.169 1.00 98.25 116 LEU A CA 1
ATOM 889 C C . LEU A 1 116 ? 0.391 -0.188 0.744 1.00 98.25 116 LEU A C 1
ATOM 891 O O . LEU A 1 116 ? -0.618 -0.226 0.042 1.00 98.25 116 LEU A O 1
ATOM 895 N N . VAL A 1 117 ? 0.357 -0.480 2.039 1.00 98.38 117 VAL A N 1
ATOM 896 C CA . VAL A 1 117 ? -0.884 -0.684 2.796 1.00 98.38 117 VAL A CA 1
ATOM 897 C C . VAL A 1 117 ? -0.925 0.320 3.933 1.00 98.38 117 VAL A C 1
ATOM 899 O O . VAL A 1 117 ? 0.065 0.494 4.634 1.00 98.38 117 VAL A O 1
ATOM 902 N N . VAL A 1 118 ? -2.070 0.973 4.121 1.00 98.62 118 VAL A N 1
ATOM 903 C CA . VAL A 1 118 ? -2.288 1.909 5.229 1.00 98.62 118 VAL A CA 1
ATOM 904 C C . VAL A 1 118 ? -3.618 1.582 5.881 1.00 98.62 118 VAL A C 1
ATOM 906 O O . VAL A 1 118 ? -4.664 1.756 5.257 1.00 98.62 118 VAL A O 1
ATOM 909 N N . ASP A 1 119 ? -3.580 1.134 7.129 1.00 98.44 119 ASP A N 1
ATOM 910 C CA . ASP A 1 119 ? -4.759 0.958 7.969 1.00 98.44 119 ASP A CA 1
ATOM 911 C C . ASP A 1 119 ? -4.888 2.148 8.926 1.00 98.44 119 ASP A C 1
ATOM 913 O O . ASP A 1 119 ? -3.922 2.565 9.568 1.00 98.44 119 ASP A O 1
ATOM 917 N N . ARG A 1 120 ? -6.091 2.726 8.983 1.00 98.19 120 ARG A N 1
ATOM 918 C CA . ARG A 1 120 ? -6.420 3.907 9.784 1.00 98.19 120 ARG A CA 1
ATOM 919 C C . ARG A 1 120 ? -7.195 3.485 11.025 1.00 98.19 120 ARG A C 1
ATOM 921 O O . ARG A 1 120 ? -8.214 2.801 10.917 1.00 98.19 120 ARG A O 1
ATOM 928 N N . PHE A 1 121 ? -6.704 3.908 12.182 1.00 97.94 121 PHE A N 1
ATOM 929 C CA . PHE A 1 121 ? -7.279 3.691 13.503 1.00 97.94 121 PHE A CA 1
ATOM 930 C C . PHE A 1 121 ? -7.540 5.053 14.145 1.00 97.94 121 PHE A C 1
ATOM 932 O O . PHE A 1 121 ? -6.791 5.514 15.002 1.00 97.94 121 PHE A O 1
ATOM 939 N N . GLY A 1 122 ? -8.561 5.756 13.660 1.00 97.25 122 GLY A N 1
ATOM 940 C CA . GLY A 1 122 ? -8.804 7.126 14.083 1.00 97.25 122 GLY A CA 1
ATOM 941 C C . GLY A 1 122 ? -7.758 8.085 13.522 1.00 97.25 122 GLY A C 1
ATOM 942 O O . GLY A 1 122 ? -7.669 8.313 12.308 1.00 97.25 122 GLY A O 1
ATOM 943 N N . ASP A 1 123 ? -6.990 8.661 14.433 1.00 97.25 123 ASP A N 1
ATOM 944 C CA . ASP A 1 123 ? -5.857 9.544 14.187 1.00 97.25 123 ASP A CA 1
ATOM 945 C C . ASP A 1 123 ? -4.508 8.802 14.153 1.00 97.25 123 ASP A C 1
ATOM 947 O O . ASP A 1 123 ? -3.498 9.418 13.823 1.00 97.25 123 ASP A O 1
ATOM 951 N N . ILE A 1 124 ? -4.481 7.491 14.407 1.00 98.62 124 ILE A N 1
ATOM 952 C CA . ILE A 1 124 ? -3.288 6.648 14.269 1.00 98.62 124 ILE A CA 1
ATOM 953 C C . ILE A 1 124 ? -3.296 5.917 12.924 1.00 98.62 124 ILE A C 1
ATOM 955 O O . ILE A 1 124 ? -4.326 5.408 12.472 1.00 98.62 124 ILE A O 1
ATOM 959 N N . LEU A 1 125 ? -2.128 5.823 12.286 1.00 98.75 125 LEU A N 1
ATOM 960 C CA . LEU A 1 125 ? -1.921 5.050 11.061 1.00 98.75 125 LEU A CA 1
ATOM 961 C C . LEU A 1 125 ? -0.947 3.899 11.293 1.00 98.75 125 LEU A C 1
ATOM 963 O O . LEU A 1 125 ? 0.142 4.099 11.826 1.00 98.75 125 LEU A O 1
ATOM 967 N N . VAL A 1 126 ? -1.307 2.711 10.811 1.00 98.44 126 VAL A N 1
ATOM 968 C CA . VAL A 1 126 ? -0.401 1.562 10.718 1.00 98.44 126 VAL A CA 1
ATOM 969 C C . VAL A 1 126 ? -0.134 1.286 9.246 1.00 98.44 126 VAL A C 1
ATOM 971 O O . VAL A 1 126 ? -1.054 1.029 8.467 1.00 98.44 126 VAL A O 1
ATOM 974 N N . VAL A 1 127 ? 1.130 1.366 8.855 1.00 98.56 127 VAL A N 1
ATOM 975 C CA . VAL A 1 127 ? 1.575 1.339 7.464 1.00 98.56 127 VAL A CA 1
ATOM 976 C C . VAL A 1 127 ? 2.455 0.120 7.237 1.00 98.56 127 VAL A C 1
ATOM 978 O O . VAL A 1 127 ? 3.320 -0.191 8.054 1.00 98.56 127 VAL A O 1
ATOM 981 N N . GLN A 1 128 ? 2.255 -0.552 6.107 1.00 97.81 128 GLN A N 1
ATOM 982 C CA . GLN A 1 128 ? 3.148 -1.599 5.631 1.00 97.81 128 GLN A CA 1
ATOM 983 C C . GLN A 1 128 ? 3.699 -1.221 4.261 1.00 97.81 128 GLN A C 1
ATOM 985 O O . GLN A 1 128 ? 2.949 -0.883 3.342 1.00 97.81 128 GLN A O 1
ATOM 990 N N . LEU A 1 129 ? 5.015 -1.321 4.137 1.00 97.62 129 LEU A N 1
ATOM 991 C CA . LEU A 1 129 ? 5.767 -1.193 2.903 1.00 97.62 129 LEU A CA 1
ATOM 992 C C . LEU A 1 129 ? 6.179 -2.613 2.506 1.00 97.62 129 LEU A C 1
ATOM 994 O O . LEU A 1 129 ? 6.869 -3.308 3.246 1.00 97.62 129 LEU A O 1
ATOM 998 N N . ALA A 1 130 ? 5.702 -3.092 1.370 1.00 94.75 130 ALA A N 1
ATOM 999 C CA . ALA A 1 130 ? 5.909 -4.459 0.900 1.00 94.75 130 ALA A CA 1
ATOM 1000 C C . ALA A 1 130 ? 6.668 -4.514 -0.432 1.00 94.75 130 ALA A C 1
ATOM 1002 O O . ALA A 1 130 ? 6.802 -5.589 -1.001 1.00 94.75 130 ALA A O 1
ATOM 1003 N N . SER A 1 131 ? 7.138 -3.373 -0.943 1.00 95.50 131 SER A N 1
ATOM 1004 C CA . SER A 1 131 ? 7.965 -3.280 -2.148 1.00 95.50 131 SER A CA 1
ATOM 1005 C C . SER A 1 131 ? 9.172 -2.389 -1.887 1.00 95.50 131 SER A C 1
ATOM 1007 O O . SER A 1 131 ? 9.084 -1.420 -1.126 1.00 95.50 131 SER A O 1
ATOM 1009 N N . ALA A 1 132 ? 10.295 -2.689 -2.542 1.00 96.81 132 ALA A N 1
ATOM 1010 C CA . ALA A 1 132 ? 11.509 -1.888 -2.401 1.00 96.81 132 ALA A CA 1
ATOM 1011 C C . ALA A 1 132 ? 11.300 -0.434 -2.859 1.00 96.81 132 ALA A C 1
ATOM 1013 O O . ALA A 1 132 ? 11.838 0.489 -2.258 1.00 96.81 132 ALA A O 1
ATOM 1014 N N . THR A 1 133 ? 10.441 -0.197 -3.859 1.00 97.12 133 THR A N 1
ATOM 1015 C CA . THR A 1 133 ? 10.140 1.170 -4.314 1.00 97.12 133 THR A CA 1
ATOM 1016 C C . THR A 1 133 ? 9.427 1.969 -3.227 1.00 97.12 133 THR A C 1
ATOM 1018 O O . THR A 1 133 ? 9.761 3.132 -3.026 1.00 97.12 133 THR A O 1
ATOM 1021 N N . MET A 1 134 ? 8.485 1.363 -2.495 1.00 97.81 134 MET A N 1
ATOM 1022 C CA . MET A 1 134 ? 7.819 2.045 -1.380 1.00 97.81 134 MET A CA 1
ATOM 1023 C C . MET A 1 134 ? 8.764 2.248 -0.192 1.00 97.81 134 MET A C 1
ATOM 1025 O O . MET A 1 134 ? 8.710 3.298 0.438 1.00 97.8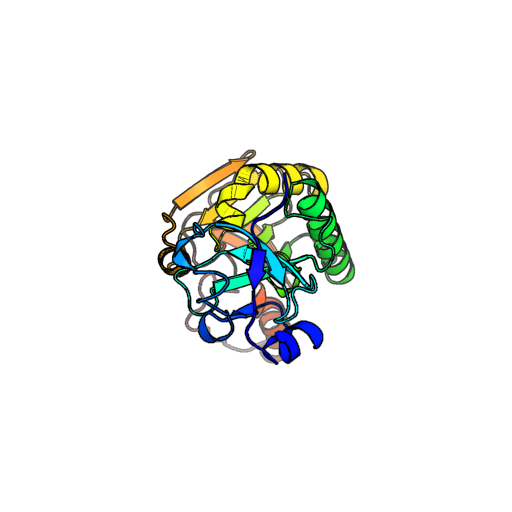1 134 MET A O 1
ATOM 1029 N N . GLU A 1 135 ? 9.666 1.299 0.078 1.00 97.88 135 GLU A N 1
ATOM 1030 C CA . GLU A 1 135 ? 10.714 1.470 1.096 1.00 97.88 135 GLU A CA 1
ATOM 1031 C C . GLU A 1 135 ? 11.632 2.662 0.773 1.00 97.88 135 GLU A C 1
ATOM 1033 O O . GLU A 1 135 ? 11.886 3.494 1.643 1.00 97.88 135 GLU A O 1
ATOM 1038 N N . ASN A 1 136 ? 12.061 2.801 -0.485 1.00 97.50 136 ASN A N 1
ATOM 1039 C CA . ASN A 1 136 ? 12.908 3.913 -0.929 1.00 97.50 136 ASN A CA 1
ATOM 1040 C C . ASN A 1 136 ? 12.215 5.282 -0.806 1.00 97.50 136 ASN A C 1
ATOM 1042 O O . ASN A 1 136 ? 12.892 6.292 -0.651 1.00 97.50 136 ASN A O 1
ATOM 1046 N N . HIS A 1 137 ? 10.879 5.320 -0.848 1.00 98.12 137 HIS A N 1
ATOM 1047 C CA . HIS A 1 137 ? 10.078 6.546 -0.721 1.00 98.12 137 HIS A CA 1
ATOM 1048 C C . HIS A 1 137 ? 9.425 6.685 0.662 1.00 98.12 137 HIS A C 1
ATOM 1050 O O . HIS A 1 137 ? 8.461 7.433 0.820 1.00 98.12 137 HIS A O 1
ATOM 1056 N N . LYS A 1 138 ? 9.912 5.972 1.685 1.00 98.25 138 LYS A N 1
ATOM 1057 C CA . LYS A 1 138 ? 9.268 5.947 3.006 1.00 98.25 138 LYS A CA 1
ATOM 1058 C C . LYS A 1 138 ? 9.101 7.332 3.642 1.00 98.25 138 LYS A C 1
ATOM 1060 O O . LYS A 1 138 ? 8.070 7.595 4.259 1.00 98.25 138 LYS A O 1
ATOM 1065 N N . GLU A 1 139 ? 10.064 8.231 3.446 1.00 98.50 139 GLU A N 1
ATOM 1066 C CA . GLU A 1 139 ? 10.005 9.611 3.948 1.00 98.50 139 GLU A CA 1
ATOM 1067 C C . GLU A 1 139 ? 8.917 10.425 3.234 1.00 98.50 139 GLU A C 1
ATOM 1069 O O . GLU A 1 139 ? 8.112 11.098 3.884 1.00 98.50 139 GLU A O 1
ATOM 1074 N N . ASP A 1 140 ? 8.818 10.293 1.909 1.00 98.69 140 ASP A N 1
ATOM 1075 C CA . ASP A 1 140 ? 7.762 10.920 1.112 1.00 98.69 140 ASP A CA 1
ATOM 1076 C C . ASP A 1 140 ? 6.376 10.383 1.483 1.00 98.69 140 ASP A C 1
ATOM 1078 O O . ASP A 1 140 ? 5.414 11.151 1.548 1.00 98.69 140 ASP A O 1
ATOM 1082 N N . ILE A 1 141 ? 6.266 9.081 1.768 1.00 98.88 141 ILE A N 1
ATOM 1083 C CA . ILE A 1 141 ? 5.027 8.442 2.229 1.00 98.88 141 ILE A CA 1
ATOM 1084 C C . ILE A 1 141 ? 4.600 9.028 3.575 1.00 98.88 141 ILE A C 1
ATOM 1086 O O . ILE A 1 141 ? 3.447 9.441 3.712 1.00 98.88 141 ILE A O 1
ATOM 1090 N N . VAL A 1 142 ? 5.510 9.119 4.552 1.00 98.88 142 VAL A N 1
ATOM 1091 C CA . VAL A 1 142 ? 5.226 9.748 5.853 1.00 98.88 142 VAL A CA 1
ATOM 1092 C C . VAL A 1 142 ? 4.780 11.192 5.651 1.00 98.88 142 VAL A C 1
ATOM 1094 O O . VAL A 1 142 ? 3.720 11.583 6.141 1.00 98.88 142 VAL A O 1
ATOM 1097 N N . ALA A 1 143 ? 5.522 11.975 4.868 1.00 98.81 143 ALA A N 1
ATOM 1098 C CA . ALA A 1 143 ? 5.194 13.372 4.615 1.00 98.81 143 ALA A CA 1
ATOM 1099 C C . ALA A 1 143 ? 3.833 13.543 3.913 1.00 98.81 143 ALA A C 1
ATOM 1101 O O . ALA A 1 143 ? 3.083 14.465 4.239 1.00 98.81 143 ALA A O 1
ATOM 1102 N N . ALA A 1 144 ? 3.493 12.661 2.969 1.00 98.88 144 ALA A N 1
ATOM 1103 C CA . ALA A 1 144 ? 2.206 12.669 2.281 1.00 98.88 144 ALA A CA 1
ATOM 1104 C C . ALA A 1 144 ? 1.049 12.292 3.220 1.00 98.88 144 ALA A C 1
ATOM 1106 O O . ALA A 1 144 ? 0.014 12.960 3.215 1.00 98.88 144 ALA A O 1
ATOM 1107 N N . LEU A 1 145 ? 1.226 11.274 4.068 1.00 98.88 145 LEU A N 1
ATOM 1108 C CA . LEU A 1 145 ? 0.231 10.878 5.068 1.00 98.88 145 LEU A CA 1
ATOM 1109 C C . LEU A 1 145 ? 0.002 11.983 6.103 1.00 98.88 145 LEU A C 1
ATOM 1111 O O . LEU A 1 145 ? -1.149 12.288 6.413 1.00 98.88 145 LEU A O 1
ATOM 1115 N N . VAL A 1 146 ? 1.065 12.632 6.585 1.00 98.88 146 VAL A N 1
ATOM 1116 C CA . VAL A 1 146 ? 0.958 13.775 7.505 1.00 98.88 146 VAL A CA 1
ATOM 1117 C C . VAL A 1 146 ? 0.191 14.927 6.864 1.00 98.88 146 VAL A C 1
ATOM 1119 O O . VAL A 1 146 ? -0.706 15.493 7.486 1.00 98.88 146 VAL A O 1
ATOM 1122 N N . GLN A 1 147 ? 0.488 15.239 5.603 1.00 98.75 147 GLN A N 1
ATOM 1123 C CA . GLN A 1 147 ? -0.179 16.314 4.876 1.00 98.75 147 GLN A CA 1
ATOM 1124 C C . GLN A 1 147 ? -1.676 16.044 4.663 1.00 98.75 147 GLN A C 1
ATOM 1126 O O . GLN A 1 147 ? -2.490 16.951 4.841 1.00 98.75 147 GLN A O 1
ATOM 1131 N N . VAL A 1 148 ? -2.038 14.824 4.259 1.00 98.69 148 VAL A N 1
ATOM 1132 C CA . VAL A 1 148 ? -3.418 14.485 3.879 1.00 98.69 148 VAL A CA 1
ATOM 1133 C C . VAL A 1 148 ? -4.278 14.142 5.093 1.00 98.69 148 VAL A C 1
ATOM 1135 O O . VAL A 1 148 ? -5.406 14.614 5.200 1.00 98.69 148 VAL A O 1
ATOM 1138 N N . ILE A 1 149 ? -3.757 13.329 6.013 1.00 98.56 149 ILE A N 1
ATOM 1139 C CA . ILE A 1 149 ? -4.538 12.741 7.110 1.00 98.56 149 ILE A CA 1
ATOM 1140 C C . ILE A 1 149 ? -4.387 13.515 8.417 1.00 98.56 149 ILE A C 1
ATOM 1142 O O . ILE A 1 149 ? -5.306 13.485 9.235 1.00 98.56 149 ILE A O 1
ATOM 1146 N N . LYS A 1 150 ? -3.262 14.217 8.609 1.00 98.38 150 LYS A N 1
ATOM 1147 C CA . LYS A 1 150 ? -2.898 14.885 9.871 1.00 98.38 150 LYS A CA 1
ATOM 1148 C C . LYS A 1 150 ? -3.018 13.938 11.085 1.00 98.38 150 LYS A C 1
ATOM 1150 O O . LYS A 1 150 ? -3.734 14.259 12.033 1.00 98.38 150 LYS A O 1
ATOM 1155 N N . PRO A 1 151 ? -2.380 12.753 11.039 1.00 98.50 151 PRO A N 1
ATOM 1156 C CA . PRO A 1 151 ? -2.450 11.782 12.122 1.00 98.50 151 PRO A CA 1
ATOM 1157 C C . PRO A 1 151 ? -1.688 12.280 13.356 1.00 98.50 151 PRO A C 1
ATOM 1159 O O . PRO A 1 151 ? -0.792 13.116 13.240 1.00 98.50 151 PRO A O 1
ATOM 1162 N N . SER A 1 152 ? -1.998 11.730 14.528 1.00 98.50 152 SER A N 1
ATOM 1163 C CA . SER A 1 152 ? -1.215 11.935 15.754 1.00 98.50 152 SER A CA 1
ATOM 1164 C C . SER A 1 152 ? -0.034 10.965 15.866 1.00 98.50 152 SER A C 1
ATOM 1166 O O . SER A 1 152 ? 0.928 11.254 16.579 1.00 98.50 152 SER A O 1
ATOM 1168 N N . GLY A 1 153 ? -0.065 9.854 15.121 1.00 98.62 153 GLY A N 1
ATOM 1169 C CA . GLY A 1 153 ? 1.003 8.862 15.099 1.00 98.62 153 GLY A CA 1
ATOM 1170 C C . GLY A 1 153 ? 1.000 7.984 13.847 1.00 98.62 153 GLY A C 1
ATOM 1171 O O . GLY A 1 153 ? -0.056 7.671 13.292 1.00 98.62 153 GLY A O 1
ATOM 1172 N N . ILE A 1 154 ? 2.190 7.579 13.397 1.00 98.81 154 ILE A N 1
ATOM 1173 C CA . ILE A 1 154 ? 2.380 6.628 12.294 1.00 98.81 154 ILE A CA 1
ATOM 1174 C C . ILE A 1 154 ? 3.342 5.525 12.731 1.00 98.81 154 ILE A C 1
ATOM 1176 O O . ILE A 1 154 ? 4.479 5.794 13.120 1.00 98.81 154 ILE A O 1
ATOM 1180 N N . LEU A 1 155 ? 2.882 4.282 12.614 1.00 98.62 155 LEU A N 1
ATOM 1181 C CA . LEU A 1 155 ? 3.656 3.072 12.850 1.00 98.62 155 LEU A CA 1
ATOM 1182 C C . LEU A 1 155 ? 3.964 2.390 11.523 1.00 98.62 155 LEU A C 1
ATOM 1184 O O . LEU A 1 155 ? 3.052 2.033 10.777 1.00 98.62 155 LEU A O 1
ATOM 1188 N N . PHE A 1 156 ? 5.237 2.136 11.254 1.00 98.38 156 PHE A N 1
ATOM 1189 C CA . PHE A 1 156 ? 5.642 1.166 10.250 1.00 98.38 156 PHE A CA 1
ATOM 1190 C C . PHE A 1 156 ? 5.631 -0.222 10.865 1.00 98.38 156 PHE A C 1
ATOM 1192 O O . PHE A 1 156 ? 6.378 -0.507 11.796 1.00 98.38 156 PHE A O 1
ATOM 1199 N N . LYS A 1 157 ? 4.776 -1.090 10.325 1.00 96.88 157 LYS A N 1
ATOM 1200 C CA . LYS A 1 157 ? 4.664 -2.494 10.709 1.00 96.88 157 LYS A CA 1
ATOM 1201 C C . LYS A 1 157 ? 5.118 -3.392 9.571 1.00 96.88 157 LYS A C 1
ATOM 1203 O O . LYS A 1 157 ? 4.335 -4.037 8.870 1.00 96.88 157 LYS A O 1
ATOM 1208 N N . ASN A 1 158 ? 6.424 -3.374 9.374 1.00 96.62 158 ASN A N 1
ATOM 1209 C CA . ASN A 1 158 ? 7.127 -4.019 8.282 1.00 96.62 158 ASN A CA 1
ATOM 1210 C C . ASN A 1 158 ? 7.707 -5.369 8.731 1.00 96.62 158 ASN A C 1
ATOM 1212 O O . ASN A 1 158 ? 8.841 -5.698 8.411 1.00 96.62 158 ASN A O 1
ATOM 1216 N N . ASP A 1 159 ? 6.941 -6.166 9.473 1.00 94.19 159 ASP A N 1
ATOM 1217 C CA . ASP A 1 159 ? 7.335 -7.464 10.047 1.00 94.19 159 ASP A CA 1
ATOM 1218 C C . ASP A 1 159 ? 6.873 -8.681 9.217 1.00 94.19 159 ASP A C 1
ATOM 1220 O O . ASP A 1 159 ? 7.183 -9.834 9.533 1.00 94.19 159 ASP A O 1
ATOM 1224 N N . SER A 1 160 ? 6.153 -8.430 8.122 1.00 90.50 160 SER A N 1
ATOM 1225 C CA . SER A 1 160 ? 5.635 -9.458 7.218 1.00 90.50 160 SER A CA 1
ATOM 1226 C C . SER A 1 160 ? 6.739 -10.205 6.466 1.00 90.50 160 SER A C 1
ATOM 1228 O O . SER A 1 160 ? 7.648 -9.599 5.898 1.00 90.50 160 SER A O 1
ATOM 1230 N N . ALA A 1 161 ? 6.577 -11.526 6.338 1.00 90.00 161 ALA A N 1
ATOM 1231 C CA . ALA A 1 161 ? 7.443 -12.380 5.525 1.00 90.00 161 ALA A CA 1
ATOM 1232 C C . ALA A 1 161 ? 7.428 -12.065 4.026 1.00 90.00 161 ALA A C 1
ATOM 1234 O O . ALA A 1 161 ? 8.355 -12.436 3.313 1.00 90.00 161 ALA A O 1
ATOM 1235 N N . ALA A 1 162 ? 6.419 -11.334 3.545 1.00 86.94 162 ALA A N 1
ATOM 1236 C CA . ALA A 1 162 ? 6.376 -10.883 2.158 1.00 86.94 162 ALA A CA 1
ATOM 1237 C C . ALA A 1 162 ? 7.565 -9.974 1.785 1.00 86.94 162 ALA A C 1
ATOM 1239 O O . ALA A 1 162 ? 7.909 -9.886 0.610 1.00 86.94 162 ALA A O 1
ATOM 1240 N N . ARG A 1 163 ? 8.204 -9.323 2.769 1.00 94.00 163 ARG A N 1
ATOM 1241 C CA . ARG A 1 163 ? 9.363 -8.441 2.559 1.00 94.00 163 ARG A CA 1
ATOM 1242 C C . ARG A 1 163 ? 10.625 -9.188 2.133 1.00 94.00 163 ARG A C 1
ATOM 1244 O O . ARG A 1 163 ? 11.417 -8.636 1.373 1.00 94.00 163 ARG A O 1
ATOM 1251 N N . ASP A 1 164 ? 10.771 -10.449 2.532 1.00 91.50 164 ASP A N 1
ATOM 1252 C CA . ASP A 1 164 ? 11.934 -11.271 2.184 1.00 91.50 164 ASP A CA 1
ATOM 1253 C C . ASP A 1 164 ? 12.037 -11.486 0.670 1.00 91.50 164 ASP A C 1
ATOM 1255 O O . ASP A 1 164 ? 13.131 -11.474 0.113 1.00 91.50 164 ASP A O 1
ATOM 1259 N N . ALA A 1 165 ? 10.892 -11.618 -0.012 1.00 85.75 165 ALA A N 1
ATOM 1260 C CA . ALA A 1 165 ? 10.840 -11.759 -1.466 1.00 85.75 165 ALA A CA 1
ATOM 1261 C C . ALA A 1 165 ? 11.347 -10.505 -2.203 1.00 85.75 165 ALA A C 1
ATOM 1263 O O . ALA A 1 165 ? 11.733 -10.581 -3.362 1.00 85.75 165 ALA A O 1
ATOM 1264 N N . GLU A 1 166 ? 11.361 -9.345 -1.550 1.00 88.50 166 GLU A N 1
ATOM 1265 C CA . GLU A 1 166 ? 11.915 -8.099 -2.094 1.00 88.50 166 GLU A CA 1
ATOM 1266 C C . GLU A 1 166 ? 13.311 -7.798 -1.513 1.00 88.50 166 GLU A C 1
ATOM 1268 O O . GLU A 1 166 ? 13.869 -6.736 -1.778 1.00 88.50 166 GLU A O 1
ATOM 1273 N N . GLY A 1 167 ? 13.890 -8.719 -0.726 1.00 91.19 167 GLY A N 1
ATOM 1274 C CA . GLY A 1 167 ? 15.194 -8.544 -0.080 1.00 91.19 167 GLY A CA 1
ATOM 1275 C C . GLY A 1 167 ? 15.202 -7.478 1.018 1.00 91.19 167 GLY A C 1
ATOM 1276 O O . GLY A 1 167 ? 16.248 -6.903 1.312 1.00 91.19 167 GLY A O 1
ATOM 1277 N N . LEU A 1 168 ? 14.040 -7.174 1.602 1.00 95.69 168 LEU A N 1
ATOM 1278 C CA . LEU A 1 168 ? 13.883 -6.092 2.565 1.00 95.69 168 LEU A CA 1
ATOM 1279 C C . LEU A 1 168 ? 13.977 -6.588 4.009 1.00 95.69 168 LEU A C 1
ATOM 1281 O O . LEU A 1 168 ? 13.359 -7.584 4.385 1.00 95.69 168 LEU A O 1
ATOM 1285 N N . ASN A 1 169 ? 14.665 -5.818 4.854 1.00 96.00 169 ASN A N 1
ATOM 1286 C CA . ASN A 1 169 ? 14.700 -6.065 6.294 1.00 96.00 169 ASN A CA 1
ATOM 1287 C C . ASN A 1 169 ? 13.309 -5.926 6.907 1.00 96.00 169 ASN A C 1
ATOM 1289 O O . ASN A 1 169 ? 12.534 -5.042 6.525 1.00 96.00 169 ASN A O 1
ATOM 1293 N N . ARG A 1 170 ? 13.020 -6.762 7.900 1.00 96.19 170 ARG A N 1
ATOM 1294 C CA . ARG A 1 170 ? 11.792 -6.680 8.686 1.00 96.19 170 ARG A CA 1
ATOM 1295 C C . ARG A 1 170 ? 11.996 -5.801 9.917 1.00 96.19 170 ARG A C 1
ATOM 1297 O O . ARG A 1 170 ? 13.029 -5.914 10.569 1.00 96.19 170 ARG A O 1
ATOM 1304 N N . TYR A 1 171 ? 11.028 -4.948 10.237 1.00 96.56 171 TYR A N 1
ATOM 1305 C CA . TYR A 1 171 ? 11.086 -4.066 11.405 1.00 96.56 171 TYR A CA 1
ATOM 1306 C C . TYR A 1 171 ? 9.704 -3.551 11.815 1.00 96.56 171 TYR A C 1
ATOM 1308 O O . TYR A 1 171 ? 8.757 -3.569 11.028 1.00 96.56 171 TYR A O 1
ATOM 1316 N N . VAL A 1 172 ? 9.612 -3.058 13.048 1.00 96.94 172 VAL A N 1
ATOM 1317 C CA . VAL A 1 172 ? 8.457 -2.318 13.564 1.00 96.94 172 VAL A CA 1
ATOM 1318 C C . VAL A 1 172 ? 8.979 -1.031 14.189 1.00 96.94 172 VAL A C 1
ATOM 1320 O O . VAL A 1 172 ? 9.868 -1.085 15.035 1.00 96.94 172 VAL A O 1
ATOM 1323 N N . GLU A 1 173 ? 8.480 0.119 13.743 1.00 97.25 173 GLU A N 1
ATOM 1324 C CA . GLU A 1 173 ? 9.034 1.423 14.123 1.00 97.25 173 GLU A CA 1
ATOM 1325 C C . GLU A 1 173 ? 7.971 2.525 14.097 1.00 97.25 173 GLU A C 1
ATOM 1327 O O . GLU A 1 173 ? 7.267 2.706 13.101 1.00 97.25 173 GLU A O 1
ATOM 1332 N N . THR A 1 174 ? 7.876 3.303 15.176 1.00 98.25 174 THR A N 1
ATOM 1333 C CA . THR A 1 174 ? 7.105 4.552 15.179 1.00 98.25 174 THR A CA 1
ATOM 1334 C C . THR A 1 174 ? 7.890 5.622 14.433 1.00 98.25 174 THR A C 1
ATOM 1336 O O . THR A 1 174 ? 8.928 6.072 14.906 1.00 98.25 174 THR A O 1
ATOM 1339 N N . VAL A 1 175 ? 7.380 6.048 13.279 1.00 98.38 175 VAL A N 1
ATOM 1340 C CA . VAL A 1 175 ? 8.075 6.980 12.373 1.00 98.38 175 VAL A CA 1
ATOM 1341 C C . VAL A 1 175 ? 7.544 8.409 12.440 1.00 98.38 175 VAL A C 1
ATOM 1343 O O . VAL A 1 175 ? 8.140 9.326 11.881 1.00 98.38 175 VAL A O 1
ATOM 1346 N N . PHE A 1 176 ? 6.412 8.621 13.111 1.00 98.69 176 PHE A N 1
ATOM 1347 C CA . PHE A 1 176 ? 5.857 9.948 13.349 1.00 98.69 176 PHE A CA 1
ATOM 1348 C C . PHE A 1 176 ? 5.015 9.950 14.623 1.00 98.69 176 PHE A C 1
ATOM 1350 O O . PHE A 1 176 ? 4.229 9.026 14.836 1.00 98.69 176 PHE A O 1
ATOM 1357 N N . GLY A 1 177 ? 5.138 11.013 15.421 1.00 98.19 177 GLY A N 1
ATOM 1358 C CA . GLY A 1 177 ? 4.310 11.241 16.605 1.00 98.19 177 GLY A CA 1
ATOM 1359 C C . GLY A 1 177 ? 4.424 10.141 17.664 1.00 98.19 177 GLY A C 1
ATOM 1360 O O . GLY A 1 177 ? 5.506 9.605 17.899 1.00 98.19 177 GLY A O 1
ATOM 1361 N N . LEU A 1 178 ? 3.302 9.826 18.316 1.00 96.69 178 LEU A N 1
ATOM 1362 C CA . LEU A 1 178 ? 3.216 8.789 19.345 1.00 96.69 178 LEU A CA 1
ATOM 1363 C C . LEU A 1 178 ? 2.200 7.730 18.920 1.00 96.69 178 LEU A C 1
ATOM 1365 O O . LEU A 1 178 ? 1.058 8.057 18.609 1.00 96.69 178 LEU A O 1
ATOM 1369 N N . VAL A 1 179 ? 2.602 6.460 18.957 1.00 97.50 179 VAL A N 1
ATOM 1370 C CA . VAL A 1 179 ? 1.703 5.326 18.718 1.00 97.50 179 VAL A CA 1
ATOM 1371 C C . VAL A 1 179 ? 1.653 4.459 19.977 1.00 97.50 179 VAL A C 1
ATOM 1373 O O . VAL A 1 179 ? 2.678 3.878 20.339 1.00 97.50 179 VAL A O 1
ATOM 1376 N N . PRO A 1 180 ? 0.496 4.372 20.658 1.00 95.25 180 PRO A N 1
ATOM 1377 C CA . PRO A 1 180 ? 0.309 3.469 21.790 1.00 95.25 180 PRO A CA 1
ATOM 1378 C C . PRO A 1 180 ? 0.452 1.994 21.392 1.00 95.25 180 PRO A C 1
ATOM 1380 O O . PRO A 1 180 ? 0.208 1.624 20.245 1.00 95.25 180 PRO A O 1
ATOM 1383 N N . GLU A 1 181 ? 0.778 1.126 22.354 1.00 91.62 181 GLU A N 1
ATOM 1384 C CA . GLU A 1 181 ? 0.827 -0.327 22.115 1.00 91.62 181 GLU A CA 1
ATOM 1385 C C . GLU A 1 181 ? -0.542 -0.899 21.720 1.00 91.62 181 GLU A C 1
ATOM 1387 O O . GLU A 1 181 ? -0.630 -1.753 20.833 1.00 91.62 181 GLU A O 1
ATOM 1392 N N . TRP A 1 182 ? -1.598 -0.385 22.360 1.00 94.38 182 TRP A N 1
ATOM 1393 C CA . TRP A 1 182 ? -2.996 -0.719 22.116 1.00 94.38 182 TRP A CA 1
ATOM 1394 C C . TRP A 1 182 ? -3.723 0.497 21.562 1.00 94.38 182 TRP A C 1
ATOM 1396 O O . TRP A 1 182 ? -3.775 1.548 22.199 1.00 94.38 182 TRP A O 1
ATOM 1406 N N . VAL A 1 183 ? -4.279 0.357 20.363 1.00 96.50 183 VAL A N 1
ATOM 1407 C CA . VAL A 1 183 ? -4.947 1.451 19.659 1.00 96.50 183 VAL A CA 1
ATOM 1408 C C . VAL A 1 183 ? -6.434 1.160 19.568 1.00 96.50 183 VAL A C 1
ATOM 1410 O O . VAL A 1 183 ? -6.847 0.114 19.064 1.00 96.50 183 VAL A O 1
ATOM 1413 N N . ALA A 1 184 ? -7.242 2.100 20.051 1.00 95.94 184 ALA A N 1
ATOM 1414 C CA . ALA A 1 184 ? -8.689 1.991 20.009 1.00 95.94 184 ALA A CA 1
ATOM 1415 C C . ALA A 1 184 ? -9.212 2.012 18.565 1.00 95.94 184 ALA A C 1
ATOM 1417 O O . ALA A 1 184 ? -8.751 2.780 17.717 1.00 95.94 184 ALA A O 1
ATOM 1418 N N . LEU A 1 185 ? -10.235 1.205 18.301 1.00 95.88 185 LEU A N 1
ATOM 1419 C CA . LEU A 1 185 ? -11.020 1.285 17.078 1.00 95.88 185 LEU A CA 1
ATOM 1420 C C . LEU A 1 185 ? -12.506 1.091 17.347 1.00 95.88 185 LEU A C 1
ATOM 1422 O O . LEU A 1 185 ? -12.909 0.510 18.354 1.00 95.88 185 LEU A O 1
ATOM 1426 N N . GLU A 1 186 ? -13.324 1.547 16.406 1.00 95.94 186 GLU A N 1
ATOM 1427 C CA . GLU A 1 186 ? -14.748 1.250 16.391 1.00 95.94 186 GLU A CA 1
ATOM 1428 C C . GLU A 1 186 ? -15.140 0.600 15.068 1.00 95.94 186 GLU A C 1
ATOM 1430 O O . GLU A 1 186 ? -14.793 1.074 13.983 1.00 95.94 186 GLU A O 1
ATOM 1435 N N . GLU A 1 187 ? -15.894 -0.488 15.155 1.00 94.75 187 GLU A N 1
ATOM 1436 C CA . GLU A 1 187 ? -16.418 -1.185 13.997 1.00 94.75 187 GLU A CA 1
ATOM 1437 C C . GLU A 1 187 ? -17.801 -1.762 14.297 1.00 94.75 187 GLU A C 1
ATOM 1439 O O . GLU A 1 187 ? -18.009 -2.394 15.327 1.00 94.75 187 GLU A O 1
ATOM 1444 N N . ASN A 1 188 ? -18.757 -1.557 13.382 1.00 93.75 188 ASN A N 1
ATOM 1445 C CA . 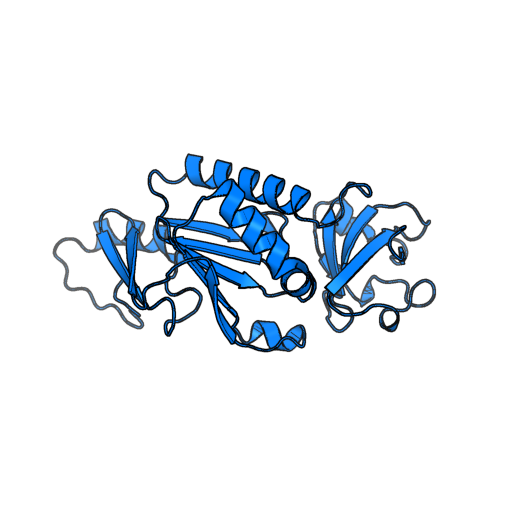ASN A 1 188 ? -20.127 -2.073 13.500 1.00 93.75 188 ASN A CA 1
ATOM 1446 C C . ASN A 1 188 ? -20.817 -1.700 14.835 1.00 93.75 188 ASN A C 1
ATOM 1448 O O . ASN A 1 188 ? -21.624 -2.466 15.357 1.00 93.75 188 ASN A O 1
ATOM 1452 N N . GLY A 1 189 ? -20.491 -0.527 15.393 1.00 92.19 189 GLY A N 1
ATOM 1453 C CA . GLY A 1 189 ? -21.018 -0.042 16.674 1.00 92.19 189 GLY A CA 1
ATOM 1454 C C . GLY A 1 189 ? -20.354 -0.641 17.921 1.00 92.19 189 GLY A C 1
ATOM 1455 O O . GLY A 1 189 ? -20.789 -0.347 19.032 1.00 92.19 189 GLY A O 1
ATOM 1456 N N . VAL A 1 190 ? -19.306 -1.452 17.758 1.00 94.19 190 VAL A N 1
ATOM 1457 C CA . VAL A 1 190 ? -18.535 -2.061 18.850 1.00 94.19 190 VAL A CA 1
ATOM 1458 C C . VAL A 1 190 ? -17.158 -1.406 18.933 1.00 94.19 190 VAL A C 1
ATOM 1460 O O . VAL A 1 190 ? -16.535 -1.116 17.911 1.00 94.19 190 VAL A O 1
ATOM 1463 N N . LYS A 1 191 ? -16.691 -1.151 20.158 1.00 95.50 191 LYS A N 1
ATOM 1464 C CA . LYS A 1 191 ? -15.356 -0.609 20.433 1.00 95.50 191 LYS A CA 1
ATOM 1465 C C . LYS A 1 191 ? -14.395 -1.747 20.760 1.00 95.50 191 LYS A C 1
ATOM 1467 O O . LYS A 1 191 ? -14.732 -2.604 21.573 1.00 95.50 191 LYS A O 1
ATOM 1472 N N . PHE A 1 192 ? -13.210 -1.711 20.164 1.00 95.56 192 PHE A N 1
ATOM 1473 C CA . PHE A 1 192 ? -12.130 -2.671 20.384 1.00 95.56 192 PHE A CA 1
ATOM 1474 C C . PHE A 1 192 ? -10.809 -1.939 20.634 1.00 95.56 192 PHE A C 1
ATOM 1476 O O . PHE A 1 192 ? -10.696 -0.739 20.377 1.00 95.56 192 PHE A O 1
ATOM 1483 N N . GLU A 1 193 ? -9.794 -2.685 21.059 1.00 94.88 193 GLU A N 1
ATOM 1484 C CA . GLU A 1 193 ? -8.407 -2.229 21.123 1.00 94.88 193 GLU A CA 1
ATOM 1485 C C . GLU A 1 193 ? -7.519 -3.213 20.360 1.00 94.88 193 GLU A C 1
ATOM 1487 O O . GLU A 1 193 ? -7.553 -4.417 20.606 1.00 94.88 193 GLU A O 1
ATOM 1492 N N . ALA A 1 194 ? -6.735 -2.707 19.410 1.00 94.38 194 ALA A N 1
ATOM 1493 C CA . ALA A 1 194 ? -5.837 -3.504 18.588 1.00 94.38 194 ALA A CA 1
ATOM 1494 C C . ALA A 1 194 ? -4.394 -3.404 19.110 1.00 94.38 194 ALA A C 1
ATOM 1496 O O . ALA A 1 194 ? -3.891 -2.287 19.254 1.00 94.38 194 ALA A O 1
ATOM 1497 N N . PRO A 1 195 ? -3.686 -4.530 19.324 1.00 94.06 195 PRO A N 1
ATOM 1498 C CA . PRO A 1 195 ? -2.276 -4.519 19.701 1.00 94.06 195 PRO A CA 1
ATOM 1499 C C . PRO A 1 195 ? -1.424 -4.246 18.456 1.00 94.06 195 PRO A C 1
ATOM 1501 O O . PRO A 1 195 ? -0.891 -5.165 17.829 1.00 94.06 195 PRO A O 1
ATOM 1504 N N . VAL A 1 196 ? -1.338 -2.989 18.025 1.00 92.19 196 VAL A N 1
ATOM 1505 C CA . VAL A 1 196 ? -0.757 -2.643 16.716 1.00 92.19 196 VAL A CA 1
ATOM 1506 C C . VAL A 1 196 ? 0.731 -2.966 16.632 1.00 92.19 196 VAL A C 1
ATOM 1508 O O . VAL A 1 196 ? 1.177 -3.344 15.557 1.00 92.19 196 VAL A O 1
ATOM 1511 N N . MET A 1 197 ? 1.471 -2.940 17.744 1.00 89.81 197 MET A N 1
ATOM 1512 C CA . MET A 1 197 ? 2.905 -3.264 17.780 1.00 89.81 197 MET A CA 1
ATOM 1513 C C . MET A 1 197 ? 3.175 -4.769 17.629 1.00 89.81 197 MET A C 1
ATOM 1515 O O . MET A 1 197 ? 3.889 -5.183 16.722 1.00 89.81 197 MET A O 1
ATOM 1519 N N . ALA A 1 198 ? 2.574 -5.594 18.494 1.00 86.69 198 ALA A N 1
ATOM 1520 C CA . ALA A 1 198 ? 2.877 -7.028 18.607 1.00 86.69 198 ALA A CA 1
ATOM 1521 C C . ALA A 1 198 ? 1.842 -7.956 17.936 1.00 86.69 198 ALA A C 1
ATOM 1523 O O . ALA A 1 198 ? 2.050 -9.164 17.841 1.00 86.69 198 ALA A O 1
ATOM 1524 N N . GLY A 1 199 ? 0.696 -7.420 17.507 1.00 79.88 199 GLY A N 1
ATOM 1525 C CA . GLY A 1 199 ? -0.402 -8.188 16.915 1.00 79.88 199 GLY A CA 1
ATOM 1526 C C . GLY A 1 199 ? -0.103 -8.723 15.514 1.00 79.88 199 GLY A C 1
ATOM 1527 O O . GLY A 1 199 ? 0.910 -8.395 14.909 1.00 79.88 199 GLY A O 1
ATOM 1528 N N . GLN A 1 200 ? -1.017 -9.500 14.935 1.00 77.44 200 GLN A N 1
ATOM 1529 C CA . GLN A 1 200 ? -0.870 -9.973 13.553 1.00 77.44 200 GLN A CA 1
ATOM 1530 C C . GLN A 1 200 ? -1.254 -8.890 12.532 1.00 77.44 200 GLN A C 1
ATOM 1532 O O . GLN A 1 200 ? -2.063 -8.009 12.828 1.00 77.44 200 GLN A O 1
ATOM 1537 N N . LYS A 1 201 ? -0.714 -8.974 11.305 1.00 80.62 201 LYS A N 1
ATOM 1538 C CA . LYS A 1 201 ? -0.929 -7.990 10.222 1.00 80.62 201 LYS A CA 1
ATOM 1539 C C . LYS A 1 201 ? -0.664 -6.560 10.721 1.00 80.62 201 LYS A C 1
ATOM 1541 O O . LYS A 1 201 ? 0.401 -6.292 11.246 1.00 80.62 201 LYS A O 1
ATOM 1546 N N . THR A 1 202 ? -1.631 -5.657 10.617 1.00 78.75 202 THR A N 1
ATOM 1547 C CA . THR A 1 202 ? -1.582 -4.275 11.119 1.00 78.75 202 THR A CA 1
ATOM 1548 C C . THR A 1 202 ? -2.139 -4.130 12.541 1.00 78.75 202 THR A C 1
ATOM 1550 O O . THR A 1 202 ? -2.196 -3.027 13.068 1.00 78.75 202 THR A O 1
ATOM 1553 N N . GLY A 1 203 ? -2.540 -5.234 13.183 1.00 81.19 203 GLY A N 1
ATOM 1554 C CA . GLY A 1 203 ? -3.197 -5.269 14.495 1.00 81.19 203 GLY A CA 1
ATOM 1555 C C . GLY A 1 203 ? -4.708 -5.522 14.428 1.00 81.19 203 GLY A C 1
ATOM 1556 O O . GLY A 1 203 ? -5.298 -5.916 15.429 1.00 81.19 203 GLY A O 1
ATOM 1557 N N . TRP A 1 204 ? -5.341 -5.359 13.259 1.00 93.25 204 TRP A N 1
ATOM 1558 C CA . TRP A 1 204 ? -6.767 -5.640 13.061 1.00 93.25 204 TRP A CA 1
ATOM 1559 C C . TRP A 1 204 ? -7.082 -6.105 11.636 1.00 93.25 204 TRP A C 1
ATOM 1561 O O . TRP A 1 204 ? -6.436 -5.722 10.662 1.00 93.25 204 TRP A O 1
ATOM 1571 N N . PHE A 1 205 ? -8.117 -6.931 11.510 1.00 93.12 205 PHE A N 1
ATOM 1572 C CA . PHE A 1 205 ? -8.558 -7.533 10.254 1.00 93.12 205 PHE A CA 1
ATOM 1573 C C . PHE A 1 205 ? -9.787 -6.796 9.707 1.00 93.12 205 PHE A C 1
ATOM 1575 O O . PHE A 1 205 ? -10.916 -7.269 9.853 1.00 93.12 205 PHE A O 1
ATOM 1582 N N . TYR A 1 206 ? -9.595 -5.620 9.094 1.00 95.00 206 TYR A N 1
ATOM 1583 C CA . TYR A 1 206 ? -10.702 -4.846 8.498 1.00 95.00 206 TYR A CA 1
ATOM 1584 C C . TYR A 1 206 ? -11.416 -5.579 7.347 1.00 95.00 206 TYR A C 1
ATOM 1586 O O . TYR A 1 206 ? -12.583 -5.303 7.073 1.00 95.00 206 TYR A O 1
ATOM 1594 N N . ASP A 1 207 ? -10.752 -6.543 6.704 1.00 94.38 207 ASP A N 1
ATOM 1595 C CA . ASP A 1 207 ? -11.315 -7.417 5.664 1.00 94.38 207 ASP A CA 1
ATOM 1596 C C . ASP A 1 207 ? -12.515 -8.249 6.162 1.00 94.38 207 ASP A C 1
ATOM 1598 O O . ASP A 1 207 ? -13.428 -8.546 5.391 1.00 94.38 207 ASP A O 1
ATOM 1602 N N . HIS A 1 208 ? -12.587 -8.545 7.462 1.00 94.69 208 HIS A N 1
ATOM 1603 C CA . HIS A 1 208 ? -13.702 -9.279 8.067 1.00 94.69 208 HIS A CA 1
ATOM 1604 C C . HIS A 1 208 ? -14.886 -8.406 8.516 1.00 94.69 208 HIS A C 1
ATOM 1606 O O . HIS A 1 208 ? -15.900 -8.956 8.952 1.00 94.69 208 HIS A O 1
ATOM 1612 N N . ARG A 1 209 ? -14.825 -7.074 8.370 1.00 95.12 209 ARG A N 1
ATOM 1613 C CA . ARG A 1 209 ? -15.861 -6.143 8.861 1.00 95.12 209 ARG A CA 1
ATOM 1614 C C . ARG A 1 209 ? -17.276 -6.519 8.442 1.00 95.12 209 ARG A C 1
ATOM 1616 O O . ARG A 1 209 ? -18.180 -6.585 9.273 1.00 95.12 209 ARG A O 1
ATOM 1623 N N . MET A 1 210 ? -17.467 -6.752 7.146 1.00 94.75 210 MET A N 1
ATOM 1624 C CA . MET A 1 210 ? -18.783 -7.064 6.583 1.00 94.75 210 MET A CA 1
ATOM 1625 C C . MET A 1 210 ? -19.265 -8.455 7.008 1.00 94.75 210 MET A C 1
ATOM 1627 O O . MET A 1 210 ? -20.461 -8.655 7.206 1.00 94.75 210 MET A O 1
ATOM 1631 N N . ASN A 1 211 ? -18.344 -9.399 7.218 1.00 95.81 211 ASN A N 1
ATOM 1632 C CA . ASN A 1 211 ? -18.676 -10.730 7.725 1.00 95.81 211 ASN A CA 1
ATOM 1633 C C . ASN A 1 211 ? -19.152 -10.662 9.183 1.00 95.81 211 ASN A C 1
ATOM 1635 O O . ASN A 1 211 ? -20.176 -11.258 9.512 1.00 95.81 211 ASN A O 1
ATOM 1639 N N . ARG A 1 212 ? -18.472 -9.875 10.028 1.00 95.06 212 ARG A N 1
ATOM 1640 C CA . ARG A 1 212 ? -18.883 -9.623 11.418 1.00 95.06 212 ARG A CA 1
ATOM 1641 C C . ARG A 1 212 ? -20.241 -8.931 11.505 1.00 95.06 212 ARG A C 1
ATOM 1643 O O . ARG A 1 212 ? -21.119 -9.397 12.226 1.00 95.06 212 ARG A O 1
ATOM 1650 N N . ALA A 1 213 ? -20.458 -7.885 10.704 1.00 94.50 213 ALA A N 1
ATOM 1651 C CA . ALA A 1 213 ? -21.752 -7.202 10.627 1.00 94.50 213 ALA A CA 1
ATOM 1652 C C . ALA A 1 213 ? -22.875 -8.168 10.224 1.00 94.50 213 ALA A C 1
ATOM 1654 O O . ALA A 1 213 ? -23.958 -8.167 10.808 1.00 94.50 213 ALA A O 1
ATOM 1655 N N . ARG A 1 214 ? -22.597 -9.032 9.240 1.00 95.44 214 ARG A N 1
ATOM 1656 C CA . ARG A 1 214 ? -23.546 -10.032 8.758 1.00 95.44 214 ARG A CA 1
ATOM 1657 C C . ARG A 1 214 ? -23.869 -11.078 9.821 1.00 95.44 214 ARG A C 1
ATOM 1659 O O . ARG A 1 214 ? -25.007 -11.526 9.847 1.00 95.44 214 ARG A O 1
ATOM 1666 N N . LEU A 1 215 ? -22.926 -11.461 10.684 1.00 94.69 215 LEU A N 1
ATOM 1667 C CA . LEU A 1 215 ? -23.140 -12.474 11.724 1.00 94.69 215 LEU A CA 1
ATOM 1668 C C . LEU A 1 215 ? -24.146 -12.025 12.798 1.00 94.69 215 LEU A C 1
ATOM 1670 O O . LEU A 1 215 ? -24.973 -12.830 13.229 1.00 94.69 215 LEU A O 1
ATOM 1674 N N . ALA A 1 216 ? -24.098 -10.753 13.205 1.00 92.31 216 ALA A N 1
ATOM 1675 C CA . ALA A 1 216 ? -24.846 -10.205 14.341 1.00 92.31 216 ALA A CA 1
ATOM 1676 C C . ALA A 1 216 ? -26.343 -10.606 14.420 1.00 92.31 216 ALA A C 1
ATOM 1678 O O . ALA A 1 216 ? -26.767 -11.088 15.476 1.00 92.31 216 ALA A O 1
ATOM 1679 N N . PRO A 1 217 ? -27.168 -10.482 13.357 1.00 94.38 217 PRO A N 1
ATOM 1680 C CA . PRO A 1 217 ? -28.579 -10.873 13.423 1.00 94.38 217 PRO A CA 1
ATOM 1681 C C . PRO A 1 217 ? -28.812 -12.384 13.597 1.00 94.38 217 PRO A C 1
ATOM 1683 O O . PRO A 1 217 ? -29.848 -12.767 14.136 1.00 94.38 217 PRO A O 1
ATOM 1686 N N . TYR A 1 218 ? -27.879 -13.250 13.183 1.00 95.25 218 TYR A N 1
ATOM 1687 C CA . TYR A 1 218 ? -28.059 -14.709 13.251 1.00 95.25 218 TYR A CA 1
ATOM 1688 C C . TYR A 1 218 ? -27.871 -15.281 14.660 1.00 95.25 218 TYR A C 1
ATOM 1690 O O . TYR A 1 218 ? -28.375 -16.363 14.962 1.00 95.25 218 TYR A O 1
ATOM 1698 N N . VAL A 1 219 ? -27.147 -14.573 15.528 1.00 95.38 219 VAL A N 1
ATOM 1699 C CA . VAL A 1 219 ? -26.681 -15.108 16.818 1.00 95.38 219 VAL A CA 1
ATOM 1700 C C . VAL A 1 219 ? -27.428 -14.555 18.033 1.00 95.38 219 VAL A C 1
ATOM 1702 O O . VAL A 1 219 ? -27.122 -14.915 19.170 1.00 95.38 219 VAL A O 1
ATOM 1705 N N . LYS A 1 220 ? -28.4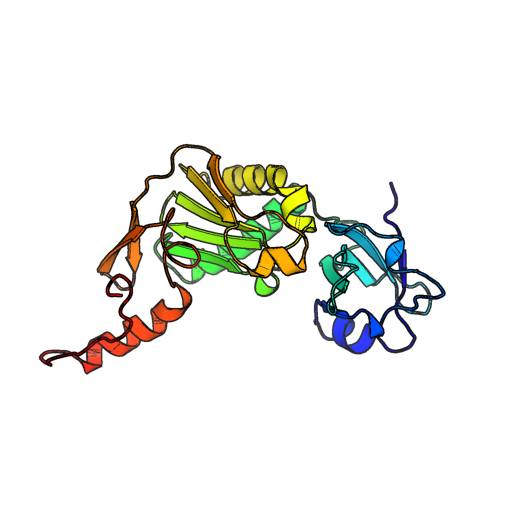44 -13.708 17.824 1.00 95.12 220 LYS A N 1
ATOM 1706 C CA . LYS A 1 220 ? -29.219 -13.104 18.917 1.00 95.12 220 LYS A CA 1
ATOM 1707 C C . LYS A 1 220 ? -29.857 -14.180 19.808 1.00 95.12 220 LYS A C 1
ATOM 1709 O O . LYS A 1 220 ? -30.647 -15.002 19.345 1.00 95.12 220 LYS A O 1
ATOM 1714 N N . GLY A 1 221 ? -29.523 -14.151 21.101 1.00 96.44 221 GLY A N 1
ATOM 1715 C CA . GLY A 1 221 ? -30.034 -15.101 22.098 1.00 96.44 221 GLY A CA 1
ATOM 1716 C C . GLY A 1 221 ? -29.486 -16.526 21.954 1.00 96.44 221 GLY A C 1
ATOM 1717 O O . GLY A 1 221 ? -30.111 -17.468 22.440 1.00 96.44 221 GLY A O 1
ATOM 1718 N N . LYS A 1 222 ? -28.359 -16.711 21.256 1.00 97.12 222 LYS A N 1
ATOM 1719 C CA . LYS A 1 222 ? -27.714 -18.014 21.060 1.00 97.12 222 LYS A CA 1
ATOM 1720 C C . LYS A 1 222 ? -26.424 -18.119 21.869 1.00 97.12 222 LYS A C 1
ATOM 1722 O O . LYS A 1 222 ? -25.790 -17.121 22.194 1.00 97.12 222 LYS A O 1
ATOM 1727 N N . ARG A 1 223 ? -26.015 -19.358 22.144 1.00 97.31 223 ARG A N 1
ATOM 1728 C CA . ARG A 1 223 ? -24.656 -19.676 22.591 1.00 97.31 223 ARG A CA 1
ATOM 1729 C C . ARG A 1 223 ? -23.775 -19.816 21.353 1.00 97.31 223 ARG A C 1
ATOM 1731 O O . ARG A 1 223 ? -24.067 -20.646 20.497 1.00 97.31 223 ARG A O 1
ATOM 1738 N N . VAL A 1 224 ? -22.726 -19.006 21.269 1.00 96.38 224 VAL A N 1
ATOM 1739 C CA . VAL A 1 224 ? -21.811 -18.953 20.122 1.00 96.38 224 VAL A CA 1
ATOM 1740 C C . VAL A 1 224 ? -20.450 -19.492 20.546 1.00 96.38 224 VAL A C 1
ATOM 1742 O O . VAL A 1 224 ? -19.999 -19.223 21.657 1.00 96.38 224 VAL A O 1
ATOM 1745 N N . LEU A 1 225 ? -19.820 -20.269 19.669 1.00 96.38 225 LEU A N 1
ATOM 1746 C CA . LEU A 1 225 ? -18.427 -20.678 19.791 1.00 96.38 225 LEU A CA 1
ATOM 1747 C C . LEU A 1 225 ? -17.652 -19.999 18.665 1.00 96.38 225 LEU A C 1
ATOM 1749 O O . LEU A 1 225 ? -17.927 -20.267 17.497 1.00 96.38 225 LEU A O 1
ATOM 1753 N N . ASP A 1 226 ? -16.707 -19.140 19.030 1.00 95.50 226 ASP A N 1
ATOM 1754 C CA . ASP A 1 226 ? -15.777 -18.516 18.096 1.00 95.50 226 ASP A CA 1
ATOM 1755 C C . ASP A 1 226 ? -14.397 -19.166 18.251 1.00 95.50 226 ASP A C 1
ATOM 1757 O O . ASP A 1 226 ? -13.807 -19.157 19.333 1.00 95.50 226 ASP A O 1
ATOM 1761 N N . LEU A 1 227 ? -13.921 -19.805 17.183 1.00 95.25 227 LEU A N 1
ATOM 1762 C CA . LEU A 1 227 ? -12.625 -20.476 17.132 1.00 95.25 227 LEU A CA 1
ATOM 1763 C C . LEU A 1 227 ? -11.694 -19.659 16.245 1.00 95.25 227 LEU A C 1
ATOM 1765 O O . LEU A 1 227 ? -12.103 -19.201 15.184 1.00 95.25 227 LEU A O 1
ATOM 1769 N N . TYR A 1 228 ? -10.427 -19.541 16.653 1.00 92.81 228 TYR A N 1
ATOM 1770 C CA . TYR A 1 228 ? -9.464 -18.625 16.026 1.00 92.81 228 TYR A CA 1
ATOM 1771 C C . TYR A 1 228 ? -9.917 -17.159 16.113 1.00 92.81 228 TYR A C 1
ATOM 1773 O O . TYR A 1 228 ? -9.657 -16.357 15.219 1.00 92.81 228 TYR A O 1
ATOM 1781 N N . SER A 1 229 ? -10.546 -16.818 17.240 1.00 89.56 229 SER A N 1
ATOM 1782 C CA . SER A 1 229 ? -11.189 -15.531 17.525 1.00 89.56 229 SER A CA 1
ATOM 1783 C C . SER A 1 229 ? -10.248 -14.325 17.491 1.00 89.56 229 SER A C 1
ATOM 1785 O O . SER A 1 229 ? -10.699 -13.183 17.435 1.00 89.56 229 SER A O 1
ATOM 1787 N N . TYR A 1 230 ? -8.932 -14.555 17.552 1.00 90.75 230 TYR A N 1
ATOM 1788 C CA . TYR A 1 230 ? -7.918 -13.515 17.706 1.00 90.75 230 TYR A CA 1
ATOM 1789 C C . TYR A 1 230 ? -8.247 -12.622 18.917 1.00 90.75 230 TYR A C 1
ATOM 1791 O O . TYR A 1 230 ? -8.241 -13.123 20.039 1.00 90.75 230 TYR A O 1
ATOM 1799 N N . ILE A 1 231 ? -8.576 -11.344 18.711 1.00 88.12 231 ILE A N 1
ATOM 1800 C CA . ILE A 1 231 ? -8.972 -10.418 19.786 1.00 88.12 231 ILE A CA 1
ATOM 1801 C C . ILE A 1 231 ? -10.498 -10.353 20.017 1.00 88.12 231 ILE A C 1
ATOM 1803 O O . ILE A 1 231 ? -10.972 -9.453 20.699 1.00 88.12 231 ILE A O 1
ATOM 1807 N N . GLY A 1 232 ? -11.263 -11.307 19.470 1.00 86.69 232 GLY A N 1
ATOM 1808 C CA . GLY A 1 232 ? -12.708 -11.454 19.690 1.00 86.69 232 GLY A CA 1
ATOM 1809 C C . GLY A 1 232 ? -13.554 -10.477 18.877 1.00 86.69 232 GLY A C 1
ATOM 1810 O O . GLY A 1 232 ? -14.343 -9.732 19.453 1.00 86.69 232 GLY A O 1
ATOM 1811 N N . GLY A 1 233 ? -13.335 -10.444 17.558 1.00 83.06 233 GLY A N 1
ATOM 1812 C CA . GLY A 1 233 ? -14.023 -9.526 16.641 1.00 83.06 233 GLY A CA 1
ATOM 1813 C C . GLY A 1 233 ? -15.505 -9.813 16.442 1.00 83.06 233 GLY A C 1
ATOM 1814 O O . GLY A 1 233 ? -15.895 -10.995 16.413 1.00 83.06 233 GLY A O 1
#

Foldseek 3Di:
DAFAEWEFDAPLCVVVVVPAFFDFLVRTPCVVPNLVVDAFQGKHFYAYNVRHTQAIWHALSLDRRGTTGLGRDNVDDDFLVSLLVLLLVLQVVVVVVDVAFFAWSDDAVVSSNHQWTWGTQHLEIEIERLGSNCVVRVVSNVVSCCVRRVHQWYKYQHQDPSNVSSVDDGDIDTPHHDDDQWGWHDALNDIDTFRCRPAPDRRDDNVCRVVVNVCVVVQVPHDDDDDPCRRND

pLDDT: mean 95.37, std 4.54, range [54.06, 98.88]

Organism: Pseudomonas cannabina (NCBI:txid86840)

Radius of gyration: 19.89 Å; chains: 1; bounding box: 51×37×53 Å

Sequence (233 aa):
MSLPSLRLKANADRRLRAGHLWVYSNEIDVAATPLNGFAAGDQALLEAAGGKPLGIVAMSPNNLICARLLSRDIKLPLDKSLLVHRINVALSLRERLFDKPFYRLVFGDSDLLPGLVVDRFGDILVVQLASATMENHKEDIVAALVQVIKPSGILFKNDSAARDAEGLNRYVETVFGLVPEWVALEENGVKFEAPVMAGQKTGWFYDHRMNRARLAPYVKGKRVLDLYSYIGG